Protein AF-A0A1I8GT85-F1 (afdb_monomer_lite)

Secondary structure (DSSP, 8-state):
-------PPPPHHHHHHHHHHHHHHHHHHHHHHHHHHHHHHHHHHHHHHHHHHTT-HHHHHHHHHHHHHHHHHHHHHHHHHHHHHHHHHHHHHHHHHHHHHHHHHHHHHHHHHHHHH--HHHHHHHHHHHHHHHHHHHHHHHHHHHHHHHHHTT---SHHHHHHHHHHHHHTT----SS-----------------------------PPP-HHHHHHHHHHHHHHHHHHHHHHHHHHHHTT----

Radius of gyration: 33.47 Å; chains: 1; bounding box: 74×78×79 Å

Structure (mmCIF, N/CA/C/O backbone):
data_AF-A0A1I8GT85-F1
#
_entry.id   AF-A0A1I8GT85-F1
#
loop_
_atom_site.group_PDB
_atom_site.id
_atom_site.type_symbol
_atom_site.label_atom_id
_atom_site.label_alt_id
_atom_site.label_comp_id
_atom_site.label_asym_id
_atom_site.label_entity_id
_atom_site.label_seq_id
_atom_site.pdbx_PDB_ins_code
_atom_site.Cartn_x
_atom_site.Cartn_y
_atom_site.Cartn_z
_atom_site.occupancy
_atom_site.B_iso_or_equiv
_atom_site.auth_seq_id
_atom_site.auth_comp_id
_atom_site.auth_asym_id
_atom_site.auth_atom_id
_atom_site.pdbx_PDB_model_num
ATOM 1 N N . MET A 1 1 ? -16.421 -15.115 -45.561 1.00 45.62 1 MET A N 1
ATOM 2 C CA . MET A 1 1 ? -15.590 -14.549 -44.474 1.00 45.62 1 MET A CA 1
ATOM 3 C C . MET A 1 1 ? -15.698 -15.477 -43.267 1.00 45.62 1 MET A C 1
ATOM 5 O O . MET A 1 1 ? -16.726 -15.419 -42.600 1.00 45.62 1 MET A O 1
ATOM 9 N N . PRO A 1 2 ? -14.751 -16.394 -43.005 1.00 53.41 2 PRO A N 1
ATOM 10 C CA . PRO A 1 2 ? -14.838 -17.218 -41.811 1.00 53.41 2 PRO A CA 1
ATOM 11 C C . PRO A 1 2 ? -14.356 -16.417 -40.596 1.00 53.41 2 PRO A C 1
ATOM 13 O O . PRO A 1 2 ? -13.289 -15.803 -40.598 1.00 53.41 2 PRO A O 1
ATOM 16 N N . PHE A 1 3 ? -15.208 -16.406 -39.576 1.00 52.38 3 PHE A N 1
ATOM 17 C CA . PHE A 1 3 ? -14.992 -15.853 -38.247 1.00 52.38 3 PHE A CA 1
ATOM 18 C C . PHE A 1 3 ? -13.685 -16.372 -37.625 1.00 52.38 3 PHE A C 1
ATOM 20 O O . PHE A 1 3 ? -13.504 -17.576 -37.452 1.00 52.38 3 PHE A O 1
ATOM 27 N N . SER A 1 4 ? -12.796 -15.464 -37.217 1.00 52.53 4 SER A N 1
ATOM 28 C CA . SER A 1 4 ? -11.653 -15.795 -36.359 1.00 52.53 4 SER A CA 1
ATOM 29 C C . SER A 1 4 ? -12.123 -15.996 -34.913 1.00 52.53 4 SER A C 1
ATOM 31 O O . SER A 1 4 ? -12.136 -15.065 -34.113 1.00 52.53 4 SER A O 1
ATOM 33 N N . LEU A 1 5 ? -12.514 -17.234 -34.599 1.00 59.81 5 LEU A N 1
ATOM 34 C CA . LEU A 1 5 ? -12.943 -17.735 -33.287 1.00 59.81 5 LEU A CA 1
ATOM 35 C C . LEU A 1 5 ? -11.771 -18.366 -32.503 1.00 59.81 5 LEU A C 1
ATOM 37 O O . LEU A 1 5 ? -11.875 -19.473 -31.989 1.00 59.81 5 LEU A O 1
ATOM 41 N N . PHE A 1 6 ? -10.634 -17.680 -32.401 1.00 57.72 6 PHE A N 1
ATOM 42 C CA . PHE A 1 6 ? -9.551 -18.102 -31.506 1.00 57.72 6 PHE A CA 1
ATOM 43 C C . PHE A 1 6 ? -9.166 -16.940 -30.599 1.00 57.72 6 PHE A C 1
ATOM 45 O O . PHE A 1 6 ? -8.514 -15.982 -31.016 1.00 57.72 6 PHE A O 1
ATOM 52 N N . GLY A 1 7 ? -9.609 -17.024 -29.342 1.00 60.34 7 GLY A N 1
ATOM 53 C CA . GLY A 1 7 ? -9.196 -16.118 -28.278 1.00 60.34 7 GLY A CA 1
ATOM 54 C C . GLY A 1 7 ? -7.675 -16.104 -28.192 1.00 60.34 7 GLY A C 1
ATOM 55 O O . GLY A 1 7 ? -7.051 -17.113 -27.862 1.00 60.34 7 GLY A O 1
ATOM 56 N N . ARG A 1 8 ? -7.073 -14.963 -28.538 1.00 63.88 8 ARG A N 1
ATOM 57 C CA . ARG A 1 8 ? -5.625 -14.768 -28.466 1.00 63.88 8 ARG A CA 1
ATOM 58 C C . ARG A 1 8 ? -5.175 -15.071 -27.037 1.00 63.88 8 ARG A C 1
ATOM 60 O O . ARG A 1 8 ? -5.688 -14.481 -26.085 1.00 63.88 8 ARG A O 1
ATOM 67 N N . LYS A 1 9 ? -4.234 -16.007 -26.882 1.00 68.56 9 LYS A N 1
ATOM 68 C CA . LYS A 1 9 ? -3.542 -16.212 -25.606 1.00 68.56 9 LYS A CA 1
ATOM 69 C C . LYS A 1 9 ? -2.891 -14.878 -25.239 1.00 68.56 9 LYS A C 1
ATOM 71 O O . LYS A 1 9 ? -2.178 -14.311 -26.064 1.00 68.56 9 LYS A O 1
ATOM 76 N N . LYS A 1 10 ? -3.196 -14.365 -24.046 1.00 73.12 10 LYS A N 1
ATOM 77 C CA . LYS A 1 10 ? -2.671 -13.077 -23.576 1.00 73.12 10 LYS A CA 1
ATOM 78 C C . LYS A 1 10 ? -1.155 -13.096 -23.646 1.00 73.12 10 LYS A C 1
ATOM 80 O O . LYS A 1 10 ? -0.532 -14.071 -23.218 1.00 73.12 10 LYS A O 1
ATOM 85 N N . THR A 1 11 ? -0.568 -12.026 -24.164 1.00 84.06 11 THR A N 1
ATOM 86 C CA . THR A 1 11 ? 0.890 -11.893 -24.143 1.00 84.06 11 THR A CA 1
ATOM 87 C C . THR A 1 11 ? 1.375 -11.795 -22.688 1.00 84.06 11 THR A C 1
ATOM 89 O O . THR A 1 11 ? 0.613 -11.371 -21.808 1.00 84.06 11 THR A O 1
ATOM 92 N N . PRO A 1 12 ? 2.631 -12.167 -22.386 1.00 79.88 12 PRO A N 1
ATOM 93 C CA . PRO A 1 12 ? 3.192 -12.004 -21.044 1.00 79.88 12 PRO A CA 1
ATOM 94 C C . PRO A 1 12 ? 3.023 -10.576 -20.502 1.00 79.88 12 PRO A C 1
ATOM 96 O O . PRO A 1 12 ? 2.664 -10.386 -19.342 1.00 79.88 12 PRO A O 1
ATOM 99 N N . GLU A 1 13 ? 3.170 -9.564 -21.358 1.00 83.44 13 GLU A N 1
ATOM 100 C CA . GLU A 1 13 ? 2.949 -8.162 -20.993 1.00 83.44 13 GLU A CA 1
ATOM 101 C C . GLU A 1 13 ? 1.490 -7.837 -20.659 1.00 83.44 13 GLU A C 1
ATOM 103 O O . GLU A 1 13 ? 1.217 -7.104 -19.702 1.00 83.44 13 GLU A O 1
ATOM 108 N N . GLU A 1 14 ? 0.539 -8.374 -21.427 1.00 86.25 14 GLU A N 1
ATOM 109 C CA . GLU A 1 14 ? -0.892 -8.222 -21.158 1.00 86.25 14 GLU A CA 1
ATOM 110 C C . GLU A 1 14 ? -1.278 -8.884 -19.834 1.00 86.25 14 GLU A C 1
ATOM 112 O O . GLU A 1 14 ? -2.045 -8.299 -19.064 1.00 86.25 14 GLU A O 1
ATOM 117 N N . MET A 1 15 ? -0.703 -10.050 -19.525 1.00 85.62 15 MET A N 1
ATOM 118 C CA . MET A 1 15 ? -0.899 -10.720 -18.239 1.00 85.62 15 MET A CA 1
ATOM 119 C C . MET A 1 15 ? -0.330 -9.898 -17.079 1.00 85.62 15 MET A C 1
ATOM 121 O O . MET A 1 15 ? -1.047 -9.652 -16.109 1.00 85.62 15 MET A O 1
ATOM 125 N N . LEU A 1 16 ? 0.898 -9.377 -17.192 1.00 87.25 16 LEU A N 1
ATOM 126 C CA . LEU A 1 16 ? 1.488 -8.496 -16.173 1.00 87.25 16 LEU A CA 1
ATOM 127 C C . LEU A 1 16 ? 0.655 -7.215 -15.982 1.00 87.25 16 LEU A C 1
ATOM 129 O O . LEU A 1 16 ? 0.414 -6.782 -14.856 1.00 87.25 16 LEU A O 1
ATOM 133 N N . ARG A 1 17 ? 0.150 -6.611 -17.068 1.00 88.69 17 ARG A N 1
ATOM 134 C CA . ARG A 1 17 ? -0.766 -5.453 -17.022 1.00 88.69 17 ARG A CA 1
ATOM 135 C C . ARG A 1 17 ? -2.093 -5.780 -16.347 1.00 88.69 17 ARG A C 1
ATOM 137 O O . ARG A 1 17 ? -2.605 -4.938 -15.607 1.00 88.69 17 ARG A O 1
ATOM 144 N N . GLN A 1 18 ? -2.674 -6.941 -16.622 1.00 90.69 18 GLN A N 1
ATOM 145 C CA . GLN A 1 18 ? -3.935 -7.352 -16.018 1.00 90.69 18 GLN A CA 1
ATOM 146 C C . GLN A 1 18 ? -3.763 -7.658 -14.528 1.00 90.69 18 GLN A C 1
ATOM 148 O O . GLN A 1 18 ? -4.554 -7.163 -13.726 1.00 90.69 18 GLN A O 1
ATOM 153 N N . ASN A 1 19 ? -2.717 -8.398 -14.160 1.00 90.25 19 ASN A N 1
ATOM 154 C CA . ASN A 1 19 ? -2.408 -8.737 -12.773 1.00 90.25 19 ASN A CA 1
ATOM 155 C C . ASN A 1 19 ? -2.165 -7.473 -11.946 1.00 90.25 19 ASN A C 1
ATOM 157 O O . ASN A 1 19 ? -2.778 -7.314 -10.897 1.00 90.25 19 ASN A O 1
ATOM 161 N N . GLN A 1 20 ? -1.401 -6.508 -12.468 1.00 91.94 20 GLN A N 1
ATOM 162 C CA . GLN A 1 20 ? -1.194 -5.224 -11.796 1.00 91.94 20 GLN A CA 1
ATOM 163 C C . GLN A 1 20 ? -2.515 -4.491 -11.506 1.00 91.94 20 GLN A C 1
ATOM 165 O O . GLN A 1 20 ? -2.724 -3.961 -10.416 1.00 91.94 20 GLN A O 1
ATOM 170 N N . ARG A 1 21 ? -3.451 -4.477 -12.467 1.00 94.06 21 ARG A N 1
ATOM 171 C CA . ARG A 1 21 ? -4.780 -3.875 -12.263 1.00 94.06 21 ARG A CA 1
ATOM 172 C C . ARG A 1 21 ? -5.609 -4.647 -11.241 1.00 94.06 21 ARG A C 1
ATOM 174 O O . ARG A 1 21 ? -6.325 -4.017 -10.468 1.00 94.06 21 ARG A O 1
ATOM 181 N N . ALA A 1 22 ? -5.536 -5.975 -11.252 1.00 94.31 22 ALA A N 1
ATOM 182 C CA . ALA A 1 22 ? -6.235 -6.819 -10.291 1.00 94.31 22 ALA A CA 1
ATOM 183 C C . ALA A 1 22 ? -5.723 -6.575 -8.864 1.00 94.31 22 ALA A C 1
ATOM 185 O O . ALA A 1 22 ? -6.534 -6.341 -7.972 1.00 94.31 22 ALA A O 1
ATOM 186 N N . LEU A 1 23 ? -4.402 -6.510 -8.668 1.00 94.88 23 LEU A N 1
ATOM 187 C CA . LEU A 1 23 ? -3.799 -6.183 -7.373 1.00 94.88 23 LEU A CA 1
ATOM 188 C C . LEU A 1 23 ? -4.192 -4.780 -6.900 1.00 94.88 23 LEU A C 1
ATOM 190 O O . LEU A 1 23 ? -4.591 -4.612 -5.754 1.00 94.88 23 LEU A O 1
ATOM 194 N N . ASN A 1 24 ? -4.179 -3.782 -7.789 1.00 95.06 24 ASN A N 1
ATOM 195 C CA . ASN A 1 24 ? -4.618 -2.424 -7.449 1.00 95.06 24 ASN A CA 1
ATOM 196 C C . ASN A 1 24 ? -6.094 -2.353 -7.031 1.00 95.06 24 ASN A C 1
ATOM 198 O O . ASN A 1 24 ? -6.447 -1.548 -6.171 1.00 95.06 24 ASN A O 1
ATOM 202 N N . ARG A 1 25 ? -6.970 -3.169 -7.633 1.00 96.62 25 ARG A N 1
ATOM 203 C CA . ARG A 1 25 ? -8.368 -3.285 -7.188 1.00 96.62 25 ARG A CA 1
ATOM 204 C C . ARG A 1 25 ? -8.446 -3.942 -5.816 1.00 96.62 25 ARG A C 1
ATOM 206 O O . ARG A 1 25 ? -9.048 -3.356 -4.928 1.00 96.62 25 ARG A O 1
ATOM 213 N N . ALA A 1 26 ? -7.755 -5.067 -5.631 1.00 95.50 26 ALA A N 1
ATOM 214 C CA . ALA A 1 26 ? -7.709 -5.767 -4.354 1.00 95.50 26 ALA A CA 1
ATOM 215 C C . ALA A 1 26 ? -7.235 -4.844 -3.219 1.00 95.50 26 ALA A C 1
ATOM 217 O O . ALA A 1 26 ? -7.889 -4.786 -2.189 1.00 95.50 26 ALA A O 1
ATOM 218 N N . MET A 1 27 ? -6.182 -4.040 -3.421 1.00 96.00 27 MET A N 1
ATOM 219 C CA . MET A 1 27 ? -5.735 -3.057 -2.418 1.00 96.00 27 MET A CA 1
ATOM 220 C C . MET A 1 27 ? -6.839 -2.069 -2.018 1.00 96.00 27 MET A C 1
ATOM 222 O O . MET A 1 27 ? -7.014 -1.790 -0.835 1.00 96.00 27 MET A O 1
ATOM 226 N N . ARG A 1 28 ? -7.608 -1.556 -2.988 1.00 96.94 28 ARG A N 1
ATOM 227 C CA . ARG A 1 28 ? -8.705 -0.610 -2.723 1.00 96.94 28 ARG A CA 1
ATOM 228 C C . ARG A 1 28 ? -9.868 -1.267 -1.995 1.00 96.94 28 ARG A C 1
ATOM 230 O O . ARG A 1 28 ? -10.481 -0.625 -1.149 1.00 96.94 28 ARG A O 1
ATOM 237 N N . ASP A 1 29 ? -10.181 -2.509 -2.338 1.00 96.62 29 ASP A N 1
ATOM 238 C CA . ASP A 1 29 ? -11.233 -3.263 -1.664 1.00 96.62 29 ASP A CA 1
ATOM 239 C C . ASP A 1 29 ? -10.820 -3.550 -0.213 1.00 96.62 29 ASP A C 1
ATOM 241 O O . ASP A 1 29 ? -11.541 -3.154 0.701 1.00 96.62 29 ASP A O 1
ATOM 245 N N . LEU A 1 30 ? -9.578 -4.000 0.018 1.00 96.50 30 LEU A N 1
ATOM 246 C CA . LEU A 1 30 ? -9.028 -4.163 1.368 1.00 96.50 30 LEU A CA 1
ATOM 247 C C . LEU A 1 30 ? -9.074 -2.875 2.199 1.00 96.50 30 LEU A C 1
ATOM 249 O O . LEU A 1 30 ? -9.421 -2.926 3.378 1.00 96.50 30 LEU A O 1
ATOM 253 N N . ASP A 1 31 ? -8.750 -1.722 1.610 1.00 96.50 31 ASP A N 1
ATOM 254 C CA . ASP A 1 31 ? -8.839 -0.431 2.300 1.00 96.50 31 ASP A CA 1
ATOM 255 C C . ASP A 1 31 ? -10.286 -0.058 2.663 1.00 96.50 31 ASP A C 1
ATOM 257 O O . ASP A 1 31 ? -10.535 0.496 3.737 1.00 96.50 31 ASP A O 1
ATOM 261 N N . ARG A 1 32 ? -11.259 -0.392 1.806 1.00 97.75 32 ARG A N 1
ATOM 262 C CA . ARG A 1 32 ? -12.688 -0.191 2.089 1.00 97.75 32 ARG A CA 1
ATOM 263 C C . ARG A 1 32 ? -13.170 -1.118 3.199 1.00 97.75 32 ARG A C 1
ATOM 265 O O . ARG A 1 32 ? -13.860 -0.652 4.105 1.00 97.75 32 ARG A O 1
ATOM 272 N N . GLU A 1 33 ? -12.813 -2.401 3.157 1.00 96.94 33 GLU A N 1
ATOM 273 C CA . GLU A 1 33 ? -13.127 -3.353 4.228 1.00 96.94 33 GLU A CA 1
ATOM 274 C C . GLU A 1 33 ? -12.507 -2.918 5.560 1.00 96.94 33 GLU A C 1
ATOM 276 O O . GLU A 1 33 ? -13.200 -2.907 6.579 1.00 96.94 33 GLU A O 1
ATOM 281 N N . ARG A 1 34 ? -11.243 -2.477 5.550 1.00 97.19 34 ARG A N 1
ATOM 282 C CA . ARG A 1 34 ? -10.572 -1.918 6.729 1.00 97.19 34 ARG A CA 1
ATOM 283 C C . ARG A 1 34 ? -11.357 -0.737 7.296 1.00 97.19 34 ARG A C 1
ATOM 285 O O . ARG A 1 34 ? -11.669 -0.735 8.483 1.00 97.19 34 ARG A O 1
ATOM 292 N N . GLY A 1 35 ? -11.750 0.217 6.450 1.00 97.62 35 GLY A N 1
ATOM 293 C CA . GLY A 1 35 ? -12.546 1.374 6.866 1.00 97.62 35 GLY A CA 1
ATOM 294 C C . GLY A 1 35 ? -13.910 0.996 7.463 1.00 97.62 35 GLY A C 1
ATOM 295 O O . GLY A 1 35 ? -14.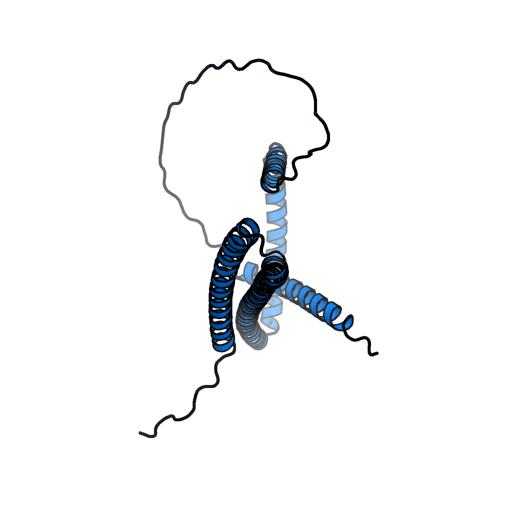343 1.603 8.442 1.00 97.62 35 GLY A O 1
ATOM 296 N N . ARG A 1 36 ? -14.582 -0.039 6.936 1.00 97.19 36 ARG A N 1
ATOM 297 C CA . ARG A 1 36 ? -15.830 -0.567 7.521 1.00 97.19 36 ARG A CA 1
ATOM 298 C C . ARG A 1 36 ? -15.596 -1.157 8.915 1.00 97.19 36 ARG A C 1
ATOM 300 O O . ARG A 1 36 ? -16.376 -0.876 9.823 1.00 97.19 36 ARG A O 1
ATOM 307 N N . LEU A 1 37 ? -14.519 -1.924 9.096 1.00 97.00 37 LEU A N 1
ATOM 308 C CA . LEU A 1 37 ? -14.152 -2.497 10.395 1.00 97.00 37 LEU A CA 1
ATOM 309 C C . LEU A 1 37 ? -13.768 -1.417 11.415 1.00 97.00 37 LEU A C 1
ATOM 311 O O . LEU A 1 37 ? -14.188 -1.503 12.563 1.00 97.00 37 LEU A O 1
ATOM 315 N N . GLU A 1 38 ? -13.049 -0.369 11.009 1.00 96.94 38 GLU A N 1
ATOM 316 C CA . GLU A 1 38 ? -12.728 0.781 11.870 1.00 96.94 38 GLU A CA 1
ATOM 317 C C . GLU A 1 38 ? -13.996 1.530 12.326 1.00 96.94 38 GLU A C 1
ATOM 319 O O . GLU A 1 38 ? -14.105 1.967 13.473 1.00 96.94 38 GLU A O 1
ATOM 324 N N . GLN A 1 39 ? -14.997 1.673 11.451 1.00 97.25 39 GLN A N 1
ATOM 325 C CA . GLN A 1 39 ? -16.293 2.247 11.831 1.00 97.25 39 GLN A CA 1
ATOM 326 C C . GLN A 1 39 ? -17.061 1.338 12.795 1.00 97.25 39 GLN A C 1
ATOM 328 O O . GLN A 1 39 ? -17.676 1.832 13.743 1.00 97.25 39 GLN A O 1
ATOM 333 N N . GLN A 1 40 ? -17.027 0.022 12.575 1.00 95.06 40 GLN A N 1
ATOM 334 C CA . GLN A 1 40 ? -17.626 -0.952 13.484 1.00 95.06 40 GLN A CA 1
ATOM 335 C C . GLN A 1 40 ? -16.938 -0.930 14.853 1.00 95.06 40 GLN A C 1
ATOM 337 O O . GLN A 1 40 ? -17.630 -0.912 15.866 1.00 95.06 40 GLN A O 1
ATOM 342 N N . GLU A 1 41 ? -15.608 -0.814 14.896 1.00 94.38 41 GLU A N 1
ATOM 343 C CA . GLU A 1 41 ? -14.837 -0.650 16.132 1.00 94.38 41 GLU A CA 1
ATOM 344 C C . GLU A 1 41 ? -15.350 0.549 16.943 1.00 94.38 41 GLU A C 1
ATOM 346 O O . GLU A 1 41 ? -15.656 0.423 18.129 1.00 94.38 41 GLU A O 1
ATOM 351 N N . LYS A 1 42 ? -15.531 1.706 16.292 1.00 96.50 42 LYS A N 1
ATOM 352 C CA . LYS A 1 42 ? -16.067 2.917 16.936 1.00 96.50 42 LYS A CA 1
ATOM 353 C C . LYS A 1 42 ? -17.478 2.707 17.492 1.00 96.50 42 LYS A C 1
ATOM 355 O O . LYS A 1 42 ? -17.764 3.179 18.594 1.00 96.50 42 LYS A O 1
ATOM 360 N N . LYS A 1 43 ? -18.349 1.995 16.765 1.00 95.69 43 LYS A N 1
ATOM 361 C CA . LYS A 1 43 ? -19.709 1.659 17.225 1.00 95.69 43 LYS A CA 1
ATOM 362 C C . LYS A 1 43 ? -19.680 0.736 18.444 1.00 95.69 43 LYS A C 1
ATOM 364 O O . LYS A 1 43 ? -20.295 1.066 19.452 1.00 95.69 43 LYS A O 1
ATOM 369 N N . VAL A 1 44 ? -18.892 -0.341 18.399 1.00 93.19 44 VAL A N 1
ATOM 370 C CA . VAL A 1 44 ? -18.739 -1.283 19.521 1.00 93.19 44 VAL A CA 1
ATOM 371 C C . VAL A 1 44 ? -18.218 -0.564 20.768 1.00 93.19 44 VAL A C 1
ATOM 373 O O . VAL A 1 44 ? -18.753 -0.768 21.854 1.00 93.19 44 VAL A O 1
ATOM 376 N N . ILE A 1 45 ? -17.250 0.350 20.631 1.00 93.94 45 ILE A N 1
ATOM 377 C CA . ILE A 1 45 ? -16.766 1.174 21.753 1.00 93.94 45 ILE A CA 1
ATOM 378 C C . ILE A 1 45 ? -17.888 2.055 22.325 1.00 93.94 45 ILE A C 1
ATOM 380 O O . ILE A 1 45 ? -18.006 2.187 23.545 1.00 93.94 45 ILE A O 1
ATOM 384 N N . ALA A 1 46 ? -18.705 2.676 21.472 1.00 95.50 46 ALA A N 1
ATOM 385 C CA . ALA A 1 46 ? -19.823 3.505 21.917 1.00 95.50 46 ALA A CA 1
ATOM 386 C C . ALA A 1 46 ? -20.884 2.683 22.667 1.00 95.50 46 ALA A C 1
ATOM 388 O O . ALA A 1 46 ? -21.362 3.117 23.717 1.00 95.50 46 ALA A O 1
ATOM 389 N N . ASP A 1 47 ? -21.209 1.487 22.180 1.00 90.56 47 ASP A N 1
ATOM 390 C CA . ASP A 1 47 ? -22.197 0.609 22.807 1.00 90.56 47 ASP A CA 1
ATOM 391 C C . ASP A 1 47 ? -21.668 -0.013 24.107 1.00 90.56 47 ASP A C 1
ATOM 393 O O . ASP A 1 47 ? -22.385 -0.028 25.106 1.00 90.56 47 ASP A O 1
ATOM 397 N N . MET A 1 48 ? -20.383 -0.382 24.169 1.00 92.06 48 MET A N 1
ATOM 398 C CA . MET A 1 48 ? -19.718 -0.772 25.420 1.00 92.06 48 MET A CA 1
ATOM 399 C C . MET A 1 48 ? -19.821 0.325 26.484 1.00 92.06 48 MET A C 1
ATOM 401 O O . MET A 1 48 ? -20.136 0.034 27.636 1.00 92.06 48 MET A O 1
ATOM 405 N N . LYS A 1 49 ? -19.603 1.595 26.111 1.00 93.12 49 LYS A N 1
ATOM 406 C CA . LYS A 1 49 ? -19.741 2.733 27.036 1.00 93.12 49 LYS A CA 1
ATOM 407 C C . LYS A 1 49 ? -21.176 2.897 27.540 1.00 93.12 49 LYS A C 1
ATOM 409 O O . LYS A 1 49 ? -21.362 3.247 28.703 1.00 93.12 49 LYS A O 1
ATOM 414 N N . LYS A 1 50 ? -22.187 2.666 26.696 1.00 94.62 50 LYS A N 1
ATOM 415 C CA . LYS A 1 50 ? -23.604 2.724 27.101 1.00 94.62 50 LYS A CA 1
ATOM 416 C C . LYS A 1 50 ? -23.957 1.591 28.067 1.00 94.62 50 LYS A C 1
ATOM 418 O O . LYS A 1 50 ? -24.511 1.866 29.126 1.00 94.62 50 LYS A O 1
ATOM 423 N N . LEU A 1 51 ? -23.582 0.354 27.740 1.00 87.56 51 LEU A N 1
ATOM 424 C CA . LEU A 1 51 ? -23.850 -0.830 28.566 1.00 87.56 51 LEU A CA 1
ATOM 425 C C . LEU A 1 51 ? -23.134 -0.764 29.922 1.00 87.56 51 LEU A C 1
ATOM 427 O O . LEU A 1 51 ? -23.710 -1.134 30.942 1.00 87.56 51 LEU A O 1
ATOM 431 N N . ALA A 1 52 ? -21.915 -0.214 29.954 1.00 90.06 52 ALA A N 1
ATOM 432 C CA . ALA A 1 52 ? -21.177 0.012 31.195 1.00 90.06 52 ALA A CA 1
ATOM 433 C C . ALA A 1 52 ? -21.897 1.004 32.124 1.00 90.06 52 ALA A C 1
ATOM 435 O O . ALA A 1 52 ? -21.995 0.757 33.322 1.00 90.06 52 ALA A O 1
ATOM 436 N N . LYS A 1 53 ? -22.466 2.093 31.581 1.00 93.06 53 LYS A N 1
ATOM 437 C CA . LYS A 1 53 ? -23.270 3.053 32.364 1.00 93.06 53 LYS A CA 1
ATOM 438 C C . LYS A 1 53 ? -24.560 2.443 32.915 1.00 93.06 53 LYS A C 1
ATOM 440 O O . LYS A 1 53 ? -25.042 2.886 33.947 1.00 93.06 53 LYS A O 1
ATOM 445 N N . GLN A 1 54 ? -25.109 1.443 32.229 1.00 92.69 54 GLN A N 1
ATOM 446 C CA . GLN A 1 54 ? -26.298 0.700 32.657 1.00 92.69 54 GLN A CA 1
ATOM 447 C C . GLN A 1 54 ? -25.971 -0.432 33.650 1.00 92.69 54 GLN A C 1
ATOM 449 O O . GLN A 1 54 ? -26.879 -1.137 34.078 1.00 92.69 54 GLN A O 1
ATOM 454 N N . GLY A 1 55 ? -24.694 -0.640 34.000 1.00 88.81 55 GLY A N 1
ATOM 455 C CA . GLY A 1 55 ? -24.262 -1.683 34.937 1.00 88.81 55 GLY A CA 1
ATOM 456 C C . GLY A 1 55 ? -24.258 -3.108 34.369 1.00 88.81 55 GLY A C 1
ATOM 457 O O . GLY A 1 55 ? -24.043 -4.061 35.114 1.00 88.81 55 GLY A O 1
ATOM 458 N N . GLN A 1 56 ? -24.457 -3.290 33.058 1.00 90.81 56 GLN A N 1
ATOM 459 C CA . GLN A 1 56 ? -24.530 -4.611 32.418 1.00 90.81 56 GLN A CA 1
ATOM 460 C C . GLN A 1 56 ? -23.134 -5.167 32.090 1.00 90.81 56 GLN A C 1
ATOM 462 O O . GLN A 1 56 ? -22.719 -5.248 30.931 1.00 90.81 56 GLN A O 1
ATOM 467 N N . MET A 1 57 ? -22.384 -5.555 33.122 1.00 85.75 57 MET A N 1
ATOM 468 C CA . MET A 1 57 ? -20.973 -5.949 32.991 1.00 85.75 57 MET A CA 1
ATOM 469 C C . MET A 1 57 ? -20.745 -7.224 32.161 1.00 85.75 57 MET A C 1
ATOM 471 O O . MET A 1 57 ? -19.727 -7.324 31.471 1.00 85.75 57 MET A O 1
ATOM 475 N N . ASP A 1 58 ? -21.689 -8.169 32.152 1.00 87.88 58 ASP A N 1
ATOM 476 C CA . ASP A 1 58 ? -21.589 -9.381 31.326 1.00 87.88 58 ASP A CA 1
ATOM 477 C C . ASP A 1 58 ? -21.686 -9.068 29.827 1.00 87.88 58 ASP A C 1
ATOM 479 O O . ASP A 1 58 ? -20.886 -9.566 29.030 1.00 87.88 58 ASP A O 1
ATOM 483 N N . ALA A 1 59 ? -22.586 -8.156 29.445 1.00 85.00 59 ALA A N 1
ATOM 484 C CA . ALA A 1 59 ? -22.705 -7.677 28.070 1.00 85.00 59 ALA A CA 1
ATOM 485 C C . ALA A 1 59 ? -21.440 -6.917 27.630 1.00 85.00 59 ALA A C 1
ATOM 487 O O . ALA A 1 59 ? -20.932 -7.129 26.526 1.00 85.00 59 ALA A O 1
ATOM 488 N N . VAL A 1 60 ? -20.862 -6.097 28.518 1.00 89.50 60 VAL A N 1
ATOM 489 C CA . VAL A 1 60 ? -19.586 -5.404 28.268 1.00 89.50 60 VAL A CA 1
ATOM 490 C C . VAL A 1 60 ? -18.444 -6.402 28.051 1.00 89.50 60 VAL A C 1
ATOM 492 O O . VAL A 1 60 ? -17.638 -6.208 27.141 1.00 89.50 60 VAL A O 1
ATOM 495 N N . LYS A 1 61 ? -18.379 -7.494 28.826 1.00 88.38 61 LYS A N 1
ATOM 496 C CA . LYS A 1 61 ? -17.349 -8.536 28.672 1.00 88.38 61 LYS A CA 1
ATOM 497 C C . LYS A 1 61 ? -17.456 -9.258 27.323 1.00 88.38 61 LYS A C 1
ATOM 499 O O . LYS A 1 61 ? -16.427 -9.561 26.719 1.00 88.38 61 LYS A O 1
ATOM 504 N N . ILE A 1 62 ? -18.670 -9.514 26.831 1.00 90.44 62 ILE A N 1
ATOM 505 C CA . ILE A 1 62 ? -18.891 -10.108 25.501 1.00 90.44 62 ILE A CA 1
ATOM 506 C C . ILE A 1 62 ? -18.455 -9.131 24.401 1.00 90.44 62 ILE A C 1
ATOM 508 O O . ILE A 1 62 ? -17.656 -9.500 23.539 1.00 90.44 62 ILE A O 1
ATOM 512 N N . MET A 1 63 ? -18.890 -7.871 24.473 1.00 84.12 63 MET A N 1
ATOM 513 C CA . MET A 1 63 ? -18.531 -6.836 23.492 1.00 84.12 63 MET A CA 1
ATOM 514 C C . MET A 1 63 ? -17.026 -6.529 23.481 1.00 84.12 63 MET A C 1
ATOM 516 O O . MET A 1 63 ? -16.448 -6.286 22.425 1.00 84.12 63 MET A O 1
ATOM 520 N N . ALA A 1 64 ? -16.350 -6.623 24.629 1.00 91.25 64 ALA A N 1
ATOM 521 C CA . ALA A 1 64 ? -14.899 -6.477 24.712 1.00 91.25 64 ALA A CA 1
ATOM 522 C C . ALA A 1 64 ? -14.155 -7.558 23.908 1.00 91.25 64 ALA A C 1
ATOM 524 O O . ALA A 1 64 ? -13.153 -7.260 23.253 1.00 91.25 64 ALA A O 1
ATOM 525 N N . LYS A 1 65 ? -14.647 -8.805 23.907 1.00 92.69 65 LYS A N 1
ATOM 526 C CA . LYS A 1 65 ? -14.073 -9.877 23.075 1.00 92.69 65 LYS A CA 1
ATOM 527 C C . LYS A 1 65 ? -14.249 -9.575 21.586 1.00 92.69 65 LYS A C 1
ATOM 529 O O . LYS A 1 65 ? -13.310 -9.780 20.816 1.00 92.69 65 LYS A O 1
ATOM 534 N N . ASP A 1 66 ? -15.410 -9.056 21.191 1.00 86.25 66 ASP A N 1
ATOM 535 C CA . ASP A 1 66 ? -15.671 -8.659 19.802 1.00 86.25 66 ASP A CA 1
ATOM 536 C C . ASP A 1 66 ? -14.788 -7.478 19.361 1.00 86.25 66 ASP A C 1
ATOM 538 O O . ASP A 1 66 ? -14.227 -7.479 18.262 1.00 86.25 66 ASP A O 1
ATOM 542 N N . LEU A 1 67 ? -14.538 -6.521 20.260 1.00 92.94 67 LEU A N 1
ATOM 543 C CA . LEU A 1 67 ? -13.610 -5.416 20.019 1.00 92.94 67 LEU A CA 1
ATOM 544 C C . LEU A 1 67 ? -12.182 -5.915 19.748 1.00 92.94 67 LEU A C 1
ATOM 546 O O . LEU A 1 67 ? -11.544 -5.496 18.779 1.00 92.94 67 LEU A O 1
ATOM 550 N N . VAL A 1 68 ? -11.674 -6.835 20.575 1.00 96.38 68 VAL A N 1
ATOM 551 C CA . VAL A 1 68 ? -10.340 -7.436 20.387 1.00 96.38 68 VAL A CA 1
ATOM 552 C C . VAL A 1 68 ? -10.265 -8.193 19.059 1.00 96.38 68 VAL A C 1
ATOM 554 O O . VAL A 1 68 ? -9.265 -8.094 18.337 1.00 96.38 68 VAL A O 1
ATOM 557 N N . ARG A 1 69 ? -11.332 -8.910 18.695 1.00 92.94 69 ARG A N 1
ATOM 558 C CA . ARG A 1 69 ? -11.425 -9.622 17.418 1.00 92.94 69 ARG A CA 1
ATOM 559 C C . ARG A 1 69 ? -11.394 -8.659 16.231 1.00 92.94 69 ARG A C 1
ATOM 561 O O . ARG A 1 69 ? -10.594 -8.855 15.318 1.00 92.94 69 ARG A O 1
ATOM 568 N N . THR A 1 70 ? -12.180 -7.587 16.290 1.00 93.56 70 THR A N 1
ATOM 569 C CA . THR A 1 70 ? -12.243 -6.537 15.263 1.00 93.56 70 THR A CA 1
ATOM 570 C C . THR A 1 70 ? -10.884 -5.867 15.068 1.00 93.56 70 THR A C 1
ATOM 572 O O . THR A 1 70 ? -10.392 -5.791 13.943 1.00 93.56 70 THR A O 1
ATOM 575 N N . ARG A 1 71 ? -10.194 -5.496 16.155 1.00 95.56 71 ARG A N 1
ATOM 576 C CA . ARG A 1 71 ? -8.820 -4.956 16.098 1.00 95.56 71 ARG A CA 1
ATOM 577 C C . ARG A 1 71 ? -7.830 -5.923 15.461 1.00 95.56 71 ARG A C 1
ATOM 579 O O . ARG A 1 71 ? -6.963 -5.515 14.690 1.00 95.56 71 ARG A O 1
ATOM 586 N N . SER A 1 72 ? -7.960 -7.210 15.768 1.00 95.25 72 SER A N 1
ATOM 587 C CA . SER A 1 72 ? -7.112 -8.249 15.183 1.00 95.25 72 SER A CA 1
ATOM 588 C C . SER A 1 72 ? -7.355 -8.392 13.679 1.00 95.25 72 SER A C 1
ATOM 590 O O . SER A 1 72 ? -6.405 -8.584 12.923 1.00 95.25 72 SER A O 1
ATOM 592 N N . TYR A 1 73 ? -8.602 -8.251 13.220 1.00 94.88 73 TYR A N 1
ATOM 593 C CA . TYR A 1 73 ? -8.915 -8.209 11.793 1.00 94.88 73 TYR A CA 1
ATOM 594 C C . TYR A 1 73 ? -8.347 -6.962 11.117 1.00 94.88 73 TYR A C 1
ATOM 596 O O . TYR A 1 73 ? -7.682 -7.112 10.098 1.00 94.88 73 TYR A O 1
ATOM 604 N N . ILE A 1 74 ? -8.491 -5.768 11.700 1.00 95.50 74 ILE A N 1
ATOM 605 C CA . ILE A 1 74 ? -7.896 -4.533 11.154 1.00 95.50 74 ILE A CA 1
ATOM 606 C C . ILE A 1 74 ? -6.383 -4.705 10.942 1.00 95.50 74 ILE A C 1
ATOM 608 O O . ILE A 1 74 ? -5.878 -4.437 9.851 1.00 95.50 74 ILE A O 1
ATOM 612 N N . LYS A 1 75 ? -5.663 -5.254 11.932 1.00 95.56 75 LYS A N 1
ATOM 613 C CA . LYS A 1 75 ? -4.228 -5.573 11.802 1.00 95.56 75 LYS A CA 1
ATOM 614 C C . LYS A 1 75 ? -3.943 -6.550 10.656 1.00 95.56 75 LYS A C 1
ATOM 616 O O . LYS A 1 75 ? -3.013 -6.330 9.884 1.00 95.56 75 LYS A O 1
ATOM 621 N N . LYS A 1 76 ? -4.747 -7.609 10.509 1.00 95.44 76 LYS A N 1
ATOM 622 C CA . LYS A 1 76 ? -4.622 -8.567 9.394 1.00 95.44 76 LYS A CA 1
ATOM 62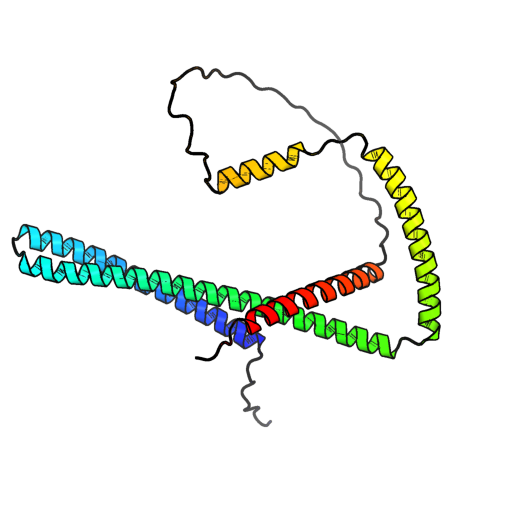3 C C . LYS A 1 76 ? -4.849 -7.906 8.032 1.00 95.44 76 LYS A C 1
ATOM 625 O O . LYS A 1 76 ? -4.107 -8.206 7.103 1.00 95.44 76 LYS A O 1
ATOM 630 N N . PHE A 1 77 ? -5.810 -6.989 7.912 1.00 95.00 77 PHE A N 1
ATOM 631 C CA . PHE A 1 77 ? -6.045 -6.227 6.679 1.00 95.00 77 PHE A CA 1
ATOM 632 C C . PHE A 1 77 ? -4.858 -5.322 6.323 1.00 95.00 77 PHE A C 1
ATOM 634 O O . PHE A 1 77 ? -4.473 -5.267 5.157 1.00 95.00 77 PHE A O 1
ATOM 641 N N . ILE A 1 78 ? -4.228 -4.676 7.312 1.00 95.12 78 ILE A N 1
ATOM 642 C CA . ILE A 1 78 ? -3.009 -3.873 7.104 1.00 95.12 78 ILE A CA 1
ATOM 643 C C . ILE A 1 78 ? -1.859 -4.753 6.594 1.00 95.12 78 ILE A C 1
ATOM 645 O O . ILE A 1 78 ? -1.246 -4.425 5.578 1.00 95.12 78 ILE A O 1
ATOM 649 N N . MET A 1 79 ? -1.608 -5.898 7.240 1.00 95.50 79 MET A N 1
ATOM 650 C CA . MET A 1 79 ? -0.572 -6.842 6.798 1.00 95.50 79 MET A CA 1
ATOM 651 C C . MET A 1 79 ? -0.851 -7.383 5.391 1.00 95.50 79 MET A C 1
ATOM 653 O O . MET A 1 79 ? 0.041 -7.434 4.550 1.00 95.50 79 MET A O 1
ATOM 657 N N . MET A 1 80 ? -2.101 -7.738 5.094 1.00 96.25 80 MET A N 1
ATOM 658 C CA . MET A 1 80 ? -2.479 -8.250 3.779 1.00 96.25 80 MET A CA 1
ATOM 659 C C . MET A 1 80 ? -2.327 -7.190 2.678 1.00 96.25 80 MET A C 1
ATOM 661 O O . MET A 1 80 ? -1.829 -7.510 1.599 1.00 96.25 80 MET A O 1
ATOM 665 N N . ARG A 1 81 ? -2.678 -5.924 2.945 1.00 95.81 81 ARG A N 1
ATOM 666 C CA . ARG A 1 81 ? -2.413 -4.807 2.024 1.00 95.81 81 ARG A CA 1
ATOM 667 C C . ARG A 1 81 ? -0.915 -4.670 1.752 1.00 95.81 81 ARG A C 1
ATOM 669 O O . ARG A 1 81 ? -0.533 -4.563 0.589 1.00 95.81 81 ARG A O 1
ATOM 676 N N . ALA A 1 82 ? -0.083 -4.696 2.794 1.00 95.06 82 ALA A N 1
ATOM 677 C CA . ALA A 1 82 ? 1.369 -4.601 2.654 1.00 95.06 82 ALA A CA 1
ATOM 678 C C . ALA A 1 82 ? 1.930 -5.745 1.789 1.00 95.06 82 ALA A C 1
ATOM 680 O O . ALA A 1 82 ? 2.707 -5.497 0.869 1.00 95.06 82 ALA A O 1
ATOM 681 N N . ASN A 1 83 ? 1.452 -6.975 1.997 1.00 93.88 83 ASN A N 1
ATOM 682 C CA . ASN A 1 83 ? 1.835 -8.127 1.179 1.00 93.88 83 ASN A CA 1
ATOM 683 C C . ASN A 1 83 ? 1.438 -7.947 -0.297 1.00 93.88 83 ASN A C 1
ATOM 685 O O . ASN A 1 83 ? 2.246 -8.200 -1.189 1.00 93.88 83 ASN A O 1
ATOM 689 N N . ILE A 1 84 ? 0.221 -7.468 -0.581 1.00 94.94 84 ILE A N 1
ATOM 690 C CA . ILE A 1 84 ? -0.216 -7.189 -1.961 1.00 94.94 84 ILE A CA 1
ATOM 691 C C . ILE A 1 84 ? 0.623 -6.074 -2.592 1.00 94.94 84 ILE A C 1
ATOM 693 O O . ILE A 1 84 ? 0.986 -6.172 -3.764 1.00 94.94 84 ILE A O 1
ATOM 697 N N . GLN A 1 85 ? 0.962 -5.035 -1.830 1.00 94.19 85 GLN A N 1
ATOM 698 C CA . GLN A 1 85 ? 1.828 -3.953 -2.290 1.00 94.19 85 GLN A CA 1
ATOM 699 C C . GLN A 1 85 ? 3.234 -4.471 -2.631 1.00 94.19 85 GLN A C 1
ATOM 701 O O . GLN A 1 85 ? 3.758 -4.132 -3.691 1.00 94.19 85 GLN A O 1
ATOM 706 N N . ALA A 1 86 ? 3.806 -5.354 -1.808 1.00 94.31 86 ALA A N 1
ATOM 707 C CA . ALA A 1 86 ? 5.085 -6.005 -2.092 1.00 94.31 86 ALA A CA 1
ATOM 708 C C . ALA A 1 86 ? 5.031 -6.853 -3.377 1.00 94.31 86 ALA A C 1
ATOM 710 O O . ALA A 1 86 ? 5.916 -6.758 -4.228 1.00 94.31 86 ALA A O 1
ATOM 711 N N . ILE A 1 87 ? 3.958 -7.627 -3.580 1.00 93.88 87 ILE A N 1
ATOM 712 C CA . ILE A 1 87 ? 3.756 -8.405 -4.815 1.00 93.88 87 ILE A CA 1
ATOM 713 C C . ILE A 1 87 ? 3.605 -7.477 -6.030 1.00 93.88 87 ILE A C 1
ATOM 715 O O . ILE A 1 87 ? 4.163 -7.751 -7.090 1.00 93.88 87 ILE A O 1
ATOM 719 N N . SER A 1 88 ? 2.885 -6.365 -5.883 1.00 92.56 88 SER A N 1
ATOM 720 C CA . SER A 1 88 ? 2.737 -5.338 -6.918 1.00 92.56 88 SER A CA 1
ATOM 721 C C . SER A 1 88 ? 4.092 -4.756 -7.336 1.00 92.56 88 SER A C 1
ATOM 723 O O . SER A 1 88 ? 4.370 -4.655 -8.530 1.00 92.56 88 SER A O 1
ATOM 725 N N . LEU A 1 89 ? 4.961 -4.433 -6.373 1.00 93.31 89 LEU A N 1
ATOM 726 C CA . LEU A 1 89 ? 6.326 -3.977 -6.655 1.00 93.31 89 LEU A CA 1
ATOM 727 C C . LEU A 1 89 ? 7.134 -5.056 -7.383 1.00 93.31 89 LEU A C 1
ATOM 729 O O . LEU A 1 89 ? 7.765 -4.769 -8.396 1.00 93.31 89 LEU A O 1
ATOM 733 N N . LYS A 1 90 ? 7.033 -6.319 -6.955 1.00 89.81 90 LYS A N 1
ATOM 734 C CA . LYS A 1 90 ? 7.682 -7.443 -7.644 1.00 89.81 90 LYS A CA 1
ATOM 735 C C . LYS A 1 90 ? 7.212 -7.577 -9.096 1.00 89.81 90 LYS A C 1
ATOM 737 O O . LYS A 1 90 ? 8.031 -7.792 -9.983 1.00 89.81 90 LYS A O 1
ATOM 742 N N . ILE A 1 91 ? 5.917 -7.409 -9.372 1.00 90.81 91 ILE A N 1
ATOM 743 C CA . ILE A 1 91 ? 5.374 -7.417 -10.743 1.00 90.81 91 ILE A CA 1
ATOM 744 C C . ILE A 1 91 ? 5.884 -6.228 -11.561 1.00 90.81 91 ILE A C 1
ATOM 746 O O . ILE A 1 91 ? 6.160 -6.386 -12.752 1.00 90.81 91 ILE A O 1
ATOM 750 N N . GLN A 1 92 ? 6.024 -5.051 -10.951 1.00 91.00 92 GLN A N 1
ATOM 751 C CA . GLN A 1 92 ? 6.619 -3.890 -11.606 1.00 91.00 92 GLN A CA 1
ATOM 752 C C . GLN A 1 92 ? 8.074 -4.165 -12.001 1.00 91.00 92 GLN A C 1
ATOM 754 O O . GLN A 1 92 ? 8.421 -3.947 -13.161 1.00 91.00 92 GLN A O 1
ATOM 759 N N . THR A 1 93 ? 8.881 -4.728 -11.097 1.00 90.25 93 THR A N 1
ATOM 760 C CA . THR A 1 93 ? 10.252 -5.163 -11.402 1.00 90.25 93 THR A CA 1
ATOM 761 C C . THR A 1 93 ? 10.263 -6.178 -12.541 1.00 90.25 93 THR A C 1
ATOM 763 O O . THR A 1 93 ? 10.964 -5.977 -13.526 1.00 90.25 93 THR A O 1
ATOM 766 N N . LEU A 1 94 ? 9.410 -7.208 -12.482 1.00 89.69 94 LEU A N 1
ATOM 767 C CA . LEU A 1 94 ? 9.297 -8.212 -13.546 1.00 89.69 94 LEU A CA 1
ATOM 768 C C . LEU A 1 94 ? 8.935 -7.600 -14.903 1.00 89.69 94 LEU A C 1
ATOM 770 O O . LEU A 1 94 ? 9.430 -8.067 -15.928 1.00 89.69 94 LEU A O 1
ATOM 774 N N . ARG A 1 95 ? 8.095 -6.555 -14.943 1.00 87.81 95 ARG A N 1
ATOM 775 C CA . ARG A 1 95 ? 7.813 -5.835 -16.192 1.00 87.81 95 ARG A CA 1
ATOM 776 C C . ARG A 1 95 ? 9.070 -5.152 -16.725 1.00 87.81 95 ARG A C 1
ATOM 778 O O . ARG A 1 95 ? 9.354 -5.315 -17.907 1.00 87.81 95 ARG A O 1
ATOM 785 N N . SER A 1 96 ? 9.793 -4.408 -15.892 1.00 88.12 96 SER A N 1
ATOM 786 C CA . SER A 1 96 ? 11.021 -3.719 -16.309 1.00 88.12 96 SER A CA 1
ATOM 787 C C . SER A 1 96 ? 12.076 -4.712 -16.801 1.00 88.12 96 SER A C 1
ATOM 789 O O . SER A 1 96 ? 12.650 -4.521 -17.870 1.00 88.12 96 SER A O 1
ATOM 791 N N . THR A 1 97 ? 12.256 -5.832 -16.093 1.00 88.56 97 THR A N 1
ATOM 792 C CA . THR A 1 97 ? 13.145 -6.922 -16.517 1.00 88.56 97 THR A CA 1
ATOM 793 C C . THR A 1 97 ? 12.694 -7.536 -17.842 1.00 88.56 97 THR A C 1
ATOM 795 O O . THR A 1 97 ? 13.523 -7.799 -18.706 1.00 88.56 97 THR A O 1
ATOM 798 N N . ASN A 1 98 ? 11.387 -7.733 -18.056 1.00 88.19 98 ASN A N 1
ATOM 799 C CA . ASN A 1 98 ? 10.881 -8.260 -19.325 1.00 88.19 98 ASN A CA 1
ATOM 800 C C . ASN A 1 98 ? 11.124 -7.290 -20.493 1.00 88.19 98 ASN A C 1
ATOM 802 O O . ASN A 1 98 ? 11.538 -7.728 -21.562 1.00 88.19 98 ASN A O 1
ATOM 806 N N . GLN A 1 99 ? 10.924 -5.986 -20.285 1.00 88.31 99 GLN A N 1
ATOM 807 C CA . GLN A 1 99 ? 11.214 -4.957 -21.290 1.00 88.31 99 GLN A CA 1
ATOM 808 C C . GLN A 1 99 ? 12.705 -4.905 -21.633 1.00 88.31 99 GLN A C 1
ATOM 810 O O . GLN A 1 99 ? 13.062 -4.870 -22.808 1.00 88.31 99 GLN A O 1
ATOM 815 N N . MET A 1 100 ? 13.573 -4.984 -20.623 1.00 86.12 100 MET A N 1
ATOM 816 C CA . MET A 1 100 ? 15.017 -5.083 -20.822 1.00 86.12 100 MET A CA 1
ATOM 817 C C . MET A 1 100 ? 15.384 -6.348 -21.606 1.00 86.12 100 MET A C 1
ATOM 819 O O . MET A 1 100 ? 16.113 -6.261 -22.587 1.00 86.12 100 MET A O 1
ATOM 823 N N . ALA A 1 101 ? 14.815 -7.505 -21.258 1.00 88.00 101 ALA A N 1
ATOM 824 C CA . ALA A 1 101 ? 15.046 -8.753 -21.984 1.00 88.00 101 ALA A CA 1
ATOM 825 C C . ALA A 1 101 ? 14.589 -8.676 -23.453 1.00 88.00 101 ALA A C 1
ATOM 827 O O . ALA A 1 101 ? 15.260 -9.206 -24.338 1.00 88.00 101 ALA A O 1
ATOM 828 N N . GLN A 1 102 ? 13.476 -7.995 -23.743 1.00 89.19 102 GLN A N 1
ATOM 829 C CA . GLN A 1 102 ? 13.027 -7.761 -25.119 1.00 89.19 102 GLN A CA 1
ATOM 830 C C . GLN A 1 102 ? 13.971 -6.829 -25.890 1.00 89.19 102 GLN A C 1
ATOM 832 O O . GLN A 1 102 ? 14.296 -7.120 -27.043 1.00 89.19 102 GLN A O 1
ATOM 837 N N . ALA A 1 103 ? 14.442 -5.749 -25.262 1.00 88.81 103 ALA A N 1
ATOM 838 C CA . ALA A 1 103 ? 15.417 -4.840 -25.862 1.00 88.81 103 ALA A CA 1
ATOM 839 C C . ALA A 1 103 ? 16.745 -5.560 -26.140 1.00 88.81 103 ALA A C 1
ATOM 841 O O . ALA A 1 103 ? 17.244 -5.523 -27.265 1.00 88.81 103 ALA A O 1
ATOM 842 N N . MET A 1 104 ? 17.258 -6.309 -25.159 1.00 86.69 104 MET A N 1
ATOM 843 C CA . MET A 1 104 ? 18.468 -7.114 -25.313 1.00 86.69 104 MET A CA 1
ATOM 844 C C . MET A 1 104 ? 18.303 -8.173 -26.399 1.00 86.69 104 MET A C 1
ATOM 846 O O . MET A 1 104 ? 19.200 -8.323 -27.213 1.00 86.69 104 MET A O 1
ATOM 850 N N . LYS A 1 105 ? 17.141 -8.830 -26.516 1.00 89.50 105 LYS A N 1
ATOM 851 C CA . LYS A 1 105 ? 16.866 -9.754 -27.627 1.00 89.50 105 LYS A CA 1
ATOM 852 C C . LYS A 1 105 ? 17.029 -9.075 -28.993 1.00 89.50 105 LYS A C 1
ATOM 854 O O . LYS A 1 105 ? 17.589 -9.681 -29.904 1.00 89.50 105 LYS A O 1
ATOM 859 N N . GLY A 1 106 ? 16.563 -7.835 -29.145 1.00 90.00 106 GLY A N 1
ATOM 860 C CA . GLY A 1 106 ? 16.754 -7.042 -30.365 1.00 90.00 106 GLY A CA 1
ATOM 861 C C . GLY A 1 106 ? 18.225 -6.706 -30.637 1.00 90.00 106 GLY A C 1
ATOM 862 O O . GLY A 1 106 ? 18.692 -6.860 -31.769 1.00 90.00 106 GLY A O 1
ATOM 863 N N . VAL A 1 107 ? 18.968 -6.323 -29.594 1.00 87.12 107 VAL A N 1
ATOM 864 C CA . VAL A 1 107 ? 20.414 -6.056 -29.669 1.00 87.12 107 VAL A CA 1
ATOM 865 C C . VAL A 1 107 ? 21.181 -7.326 -30.036 1.00 87.12 107 VAL A C 1
ATOM 867 O O . VAL A 1 107 ? 21.941 -7.310 -30.997 1.00 87.12 107 VAL A O 1
ATOM 870 N N . THR A 1 108 ? 20.927 -8.455 -29.370 1.00 86.69 108 THR A N 1
ATOM 871 C CA . THR A 1 108 ? 21.571 -9.746 -29.651 1.00 86.69 108 THR A CA 1
ATOM 872 C C . THR A 1 108 ? 21.277 -10.233 -31.065 1.00 86.69 108 THR A C 1
ATOM 874 O O . THR A 1 108 ? 22.185 -10.699 -31.741 1.00 86.69 108 THR A O 1
ATOM 877 N N . LEU A 1 109 ? 20.041 -10.092 -31.559 1.00 90.56 109 LEU A N 1
ATOM 878 C CA . LEU A 1 109 ? 19.703 -10.436 -32.946 1.00 90.56 109 LEU A CA 1
ATOM 879 C C . LEU A 1 109 ? 20.449 -9.550 -33.952 1.00 90.56 109 LEU A C 1
ATOM 881 O O . LEU A 1 109 ? 20.904 -10.040 -34.984 1.00 90.56 109 LEU A O 1
ATOM 885 N N . THR A 1 110 ? 20.586 -8.255 -33.664 1.00 87.56 110 THR A N 1
ATOM 886 C CA . THR A 1 110 ? 21.343 -7.318 -34.510 1.00 87.56 110 THR A CA 1
ATOM 887 C C . THR A 1 110 ? 22.832 -7.645 -34.490 1.00 87.56 110 THR A C 1
ATOM 889 O O . THR A 1 110 ? 23.458 -7.715 -35.541 1.00 87.56 110 THR A O 1
ATOM 892 N N . MET A 1 111 ? 23.375 -7.954 -33.316 1.00 80.62 111 MET A N 1
ATOM 893 C CA . MET A 1 111 ? 24.759 -8.372 -33.128 1.00 80.62 111 MET A CA 1
ATOM 894 C C . MET A 1 111 ? 25.045 -9.724 -33.795 1.00 80.62 111 MET A C 1
ATOM 896 O O . MET A 1 111 ? 26.087 -9.884 -34.415 1.00 80.62 111 MET A O 1
ATOM 900 N N . GLN A 1 112 ? 24.106 -10.675 -33.761 1.00 84.81 112 GLN A N 1
ATOM 901 C CA . GLN A 1 112 ? 24.222 -11.952 -34.470 1.00 84.81 112 GLN A CA 1
ATOM 902 C C . GLN A 1 112 ? 24.261 -11.750 -35.990 1.00 84.81 112 GLN A C 1
ATOM 904 O O . GLN A 1 112 ? 25.069 -12.381 -36.668 1.00 84.81 112 GLN A O 1
ATOM 909 N N . ARG A 1 113 ? 23.425 -10.852 -36.528 1.00 86.19 113 ARG A N 1
ATOM 910 C CA . ARG A 1 113 ? 23.473 -10.471 -37.949 1.00 86.19 113 ARG A CA 1
ATOM 911 C C . ARG A 1 113 ? 24.775 -9.752 -38.295 1.00 86.19 113 ARG A C 1
ATOM 913 O O . ARG A 1 113 ? 25.360 -10.056 -39.325 1.00 86.19 113 ARG A O 1
ATOM 920 N N . MET A 1 114 ? 25.253 -8.869 -37.417 1.00 75.00 114 MET A N 1
ATOM 921 C CA . MET A 1 114 ? 26.523 -8.164 -37.594 1.00 75.00 114 MET A CA 1
ATOM 922 C C . MET A 1 114 ? 27.711 -9.130 -37.579 1.00 75.00 114 MET A C 1
ATOM 924 O O . MET A 1 114 ? 28.591 -9.006 -38.419 1.00 75.00 114 MET A O 1
ATOM 928 N N . ASN A 1 115 ? 27.692 -10.139 -36.705 1.00 76.75 115 ASN A N 1
ATOM 929 C CA . ASN A 1 115 ? 28.687 -11.210 -36.652 1.00 76.75 115 ASN A CA 1
ATOM 930 C C . ASN A 1 115 ? 28.672 -12.085 -37.920 1.00 76.75 115 ASN A C 1
ATOM 932 O O . ASN A 1 115 ? 29.713 -12.538 -38.372 1.00 76.75 115 ASN A O 1
ATOM 936 N N . GLN A 1 116 ? 27.501 -12.292 -38.534 1.00 79.00 116 GLN A N 1
ATOM 937 C CA . GLN A 1 116 ? 27.388 -12.993 -39.822 1.00 79.00 116 GLN A CA 1
ATOM 938 C C . GLN A 1 116 ? 27.875 -12.153 -41.012 1.00 79.00 116 GLN A C 1
ATOM 940 O O . GLN A 1 116 ? 28.329 -12.721 -42.000 1.00 79.00 116 GLN A O 1
ATOM 945 N N . SER A 1 117 ? 27.775 -10.822 -40.937 1.00 71.19 117 SER A N 1
ATOM 946 C CA . SER A 1 117 ? 28.264 -9.899 -41.971 1.00 71.19 117 SER A CA 1
ATOM 947 C C . SER A 1 117 ? 29.680 -9.370 -41.718 1.00 71.19 117 SER A C 1
ATOM 949 O O . SER A 1 117 ? 30.227 -8.673 -42.571 1.00 71.19 117 SER A O 1
ATOM 951 N N . MET A 1 118 ? 30.275 -9.665 -40.558 1.00 60.88 118 MET A N 1
ATOM 952 C CA . MET A 1 118 ? 31.658 -9.321 -40.244 1.00 60.88 118 MET A CA 1
ATOM 953 C C . MET A 1 118 ? 32.582 -10.289 -40.975 1.00 60.88 118 MET A C 1
ATOM 955 O O . MET A 1 118 ? 32.865 -11.398 -40.530 1.00 60.88 118 MET A O 1
ATOM 959 N N . ASN A 1 119 ? 33.063 -9.846 -42.130 1.00 63.31 119 ASN A N 1
ATOM 960 C CA . ASN A 1 119 ? 34.120 -10.532 -42.851 1.00 63.31 119 ASN A CA 1
ATOM 961 C C . ASN A 1 119 ? 35.438 -10.358 -42.077 1.00 63.31 119 ASN A C 1
ATOM 963 O O . ASN A 1 119 ? 35.835 -9.232 -41.777 1.00 63.31 119 ASN A O 1
ATOM 967 N N . LEU A 1 120 ? 36.148 -11.458 -41.807 1.00 62.00 120 LEU A N 1
ATOM 968 C CA . LEU A 1 120 ? 37.459 -11.491 -41.136 1.00 62.00 120 LEU A CA 1
ATOM 969 C C . LEU A 1 120 ? 38.479 -10.408 -41.600 1.00 62.00 120 LEU A C 1
ATOM 971 O O . LEU A 1 120 ? 39.169 -9.864 -40.738 1.00 62.00 120 LEU A O 1
ATOM 975 N N . PRO A 1 121 ? 38.562 -10.004 -42.891 1.00 67.81 121 PRO A N 1
ATOM 976 C CA . PRO A 1 121 ? 39.433 -8.895 -43.315 1.00 67.81 121 PRO A CA 1
ATOM 977 C C . PRO A 1 121 ? 38.990 -7.494 -42.850 1.00 67.81 121 PRO A C 1
ATOM 979 O O . PRO A 1 121 ? 39.839 -6.644 -42.596 1.00 67.81 121 PRO A O 1
ATOM 982 N N . GLN A 1 122 ? 37.690 -7.233 -42.683 1.00 65.12 122 GLN A N 1
ATOM 983 C CA . GLN A 1 122 ? 37.214 -5.950 -42.142 1.00 65.12 122 GLN A CA 1
ATOM 984 C C . GLN A 1 122 ? 37.488 -5.845 -40.639 1.00 65.12 122 GLN A C 1
ATOM 986 O O . GLN A 1 122 ? 37.761 -4.756 -40.149 1.00 65.12 122 GLN A O 1
ATOM 991 N N . LEU A 1 123 ? 37.489 -6.971 -39.916 1.00 60.91 123 LEU A N 1
ATOM 992 C CA . LEU A 1 123 ? 37.848 -7.007 -38.497 1.00 60.91 123 LEU A CA 1
ATOM 993 C C . LEU A 1 123 ? 39.328 -6.658 -38.269 1.00 60.91 123 LEU A C 1
ATOM 995 O O . LEU A 1 123 ? 39.627 -5.912 -37.346 1.00 60.91 123 LEU A O 1
ATOM 999 N N . GLN A 1 124 ? 40.242 -7.127 -39.127 1.00 70.06 124 GLN A N 1
ATOM 1000 C CA . GLN A 1 124 ? 41.657 -6.722 -39.074 1.00 70.06 124 GLN A CA 1
ATOM 1001 C C . GLN A 1 124 ? 41.831 -5.217 -39.309 1.00 70.06 124 GLN A C 1
ATOM 1003 O O . GLN A 1 124 ? 42.612 -4.568 -38.621 1.00 70.06 124 GLN A O 1
ATOM 1008 N N . GLN A 1 125 ? 41.065 -4.651 -40.244 1.00 74.88 125 GLN A N 1
ATOM 1009 C CA . GLN A 1 125 ? 41.093 -3.218 -40.531 1.00 74.88 125 GLN A CA 1
ATOM 1010 C C . GLN A 1 125 ? 40.502 -2.391 -39.382 1.00 74.88 125 GLN A C 1
ATOM 1012 O O . GLN A 1 125 ? 41.060 -1.361 -39.025 1.00 74.88 125 GLN A O 1
ATOM 1017 N N . ILE A 1 126 ? 39.417 -2.865 -38.762 1.00 70.69 126 ILE A N 1
ATOM 1018 C CA . ILE A 1 126 ? 38.803 -2.230 -37.591 1.00 70.69 126 ILE A CA 1
ATOM 1019 C C . ILE A 1 126 ? 39.718 -2.327 -36.368 1.00 70.69 126 ILE A C 1
ATOM 1021 O O . ILE A 1 126 ? 39.808 -1.349 -35.643 1.00 70.69 126 ILE A O 1
ATOM 1025 N N . MET A 1 127 ? 40.427 -3.441 -36.152 1.00 70.94 127 MET A N 1
ATOM 1026 C CA . MET A 1 127 ? 41.412 -3.554 -35.067 1.00 70.94 127 MET A CA 1
ATOM 1027 C C . MET A 1 127 ? 42.580 -2.584 -35.267 1.00 70.94 127 MET A C 1
ATOM 1029 O O . MET A 1 127 ? 42.922 -1.873 -34.334 1.00 70.94 127 MET A O 1
ATOM 1033 N N . ALA A 1 128 ? 43.113 -2.459 -36.487 1.00 81.81 128 ALA A N 1
ATOM 1034 C CA . ALA A 1 128 ? 44.157 -1.476 -36.791 1.00 81.81 128 ALA A CA 1
ATOM 1035 C C . ALA A 1 128 ? 43.664 -0.021 -36.651 1.00 81.81 128 ALA A C 1
ATOM 1037 O O . ALA A 1 128 ? 44.411 0.861 -36.229 1.00 81.81 128 ALA A O 1
ATOM 1038 N N . GLN A 1 129 ? 42.400 0.247 -37.000 1.00 78.81 129 GLN A N 1
ATOM 1039 C CA . GLN A 1 129 ? 41.796 1.567 -36.827 1.00 78.81 129 GLN A CA 1
ATOM 1040 C C . GLN A 1 129 ? 41.514 1.865 -35.348 1.00 78.81 129 GLN A C 1
ATOM 1042 O O . GLN A 1 129 ? 41.762 2.982 -34.917 1.00 78.81 129 GLN A O 1
ATOM 1047 N N . PHE A 1 130 ? 41.048 0.874 -34.582 1.00 75.25 130 PHE A N 1
ATOM 1048 C CA . PHE A 1 130 ? 40.797 0.971 -33.145 1.00 75.25 130 PHE A CA 1
ATOM 1049 C C . PHE A 1 130 ? 42.092 1.183 -32.373 1.00 75.25 130 PHE A C 1
ATOM 1051 O O . PHE A 1 130 ? 42.127 2.063 -31.536 1.00 75.25 130 PHE A O 1
ATOM 1058 N N . GLU A 1 131 ? 43.167 0.462 -32.690 1.00 78.06 131 GLU A N 1
ATOM 1059 C CA . GLU A 1 131 ? 44.479 0.648 -32.059 1.00 78.06 131 GLU A CA 1
ATOM 1060 C C . GLU A 1 131 ? 44.988 2.082 -32.279 1.00 78.06 131 GLU A C 1
ATOM 1062 O O . GLU A 1 131 ? 45.366 2.756 -31.330 1.00 78.06 131 GLU A O 1
ATOM 1067 N N . LYS A 1 132 ? 44.838 2.616 -33.500 1.00 83.25 132 LYS A N 1
ATOM 1068 C CA . LYS A 1 132 ? 45.175 4.011 -33.825 1.00 83.25 132 LYS A CA 1
ATOM 1069 C C . LYS A 1 132 ? 44.265 5.046 -33.147 1.00 83.25 132 LYS A C 1
ATOM 1071 O O . LYS A 1 132 ? 44.706 6.151 -32.839 1.00 83.25 132 LYS A O 1
ATOM 1076 N N . GLU A 1 133 ? 42.979 4.744 -32.986 1.00 77.31 133 GLU A N 1
ATOM 1077 C CA . GLU A 1 133 ? 41.990 5.663 -32.409 1.00 77.31 133 GLU A CA 1
ATOM 1078 C C . GLU A 1 133 ? 42.003 5.625 -30.876 1.00 77.31 133 GLU A C 1
ATOM 1080 O O . GLU A 1 133 ? 41.840 6.677 -30.267 1.00 77.31 133 GLU A O 1
ATOM 1085 N N . SER A 1 134 ? 42.293 4.468 -30.269 1.00 76.31 134 SER A N 1
ATOM 1086 C CA . SER A 1 134 ? 42.639 4.317 -28.852 1.00 76.31 134 SER A CA 1
ATOM 1087 C C . SER A 1 134 ? 43.953 5.013 -28.544 1.00 76.31 134 SER A C 1
ATOM 1089 O O . SER A 1 134 ? 43.978 5.791 -27.613 1.00 76.31 134 SER A O 1
ATOM 1091 N N . GLU A 1 135 ? 44.998 4.863 -29.359 1.00 81.50 135 GLU A N 1
ATOM 1092 C CA . GLU A 1 135 ? 46.256 5.599 -29.164 1.00 81.50 135 GLU A CA 1
ATOM 1093 C C . GLU A 1 135 ? 46.040 7.121 -29.291 1.00 81.50 135 GLU A C 1
ATOM 1095 O O . GLU A 1 135 ? 46.563 7.906 -28.506 1.00 81.50 135 GLU A O 1
ATOM 1100 N N . MET A 1 136 ? 45.184 7.566 -30.221 1.00 77.31 136 MET A N 1
ATOM 1101 C CA . MET A 1 136 ? 44.783 8.975 -30.315 1.00 77.31 136 MET A CA 1
ATOM 1102 C C . MET A 1 136 ? 43.871 9.414 -29.155 1.00 77.31 136 MET A C 1
ATOM 1104 O O . MET A 1 136 ? 43.854 10.600 -28.824 1.00 77.31 136 MET A O 1
ATOM 1108 N N . MET A 1 137 ? 43.083 8.511 -28.575 1.00 77.00 137 MET A N 1
ATOM 1109 C CA . MET A 1 137 ? 42.241 8.782 -27.411 1.00 77.00 137 MET A CA 1
ATOM 1110 C C . MET A 1 137 ? 43.085 8.859 -26.145 1.00 77.00 137 MET A C 1
ATOM 1112 O O . MET A 1 137 ? 42.939 9.846 -25.447 1.00 77.00 137 MET A O 1
ATOM 1116 N N . ASP A 1 138 ? 44.012 7.932 -25.925 1.00 79.38 138 ASP A N 1
ATOM 1117 C CA . ASP A 1 138 ? 44.989 7.950 -24.836 1.00 79.38 138 ASP A CA 1
ATOM 1118 C C . ASP A 1 138 ? 45.838 9.221 -24.915 1.00 79.38 138 ASP A C 1
ATOM 1120 O O . ASP A 1 138 ? 45.984 9.921 -23.924 1.00 79.38 138 ASP A O 1
ATOM 1124 N N . MET A 1 139 ? 46.290 9.622 -26.110 1.00 80.06 139 MET A N 1
ATOM 1125 C CA . MET A 1 139 ? 47.024 10.881 -26.292 1.00 80.06 139 MET A CA 1
ATOM 1126 C C . MET A 1 139 ? 46.141 12.119 -26.045 1.00 80.06 139 MET A C 1
ATOM 1128 O O . MET A 1 139 ? 46.617 13.154 -25.586 1.00 80.06 139 MET A O 1
ATOM 1132 N N . LYS A 1 140 ? 44.839 12.053 -26.353 1.00 74.62 140 LYS A N 1
ATOM 1133 C CA . LYS A 1 140 ? 43.888 13.132 -26.031 1.00 74.62 140 LYS A CA 1
ATOM 1134 C C . LYS A 1 140 ? 43.516 13.144 -24.559 1.00 74.62 140 LYS A C 1
ATOM 1136 O O . LYS A 1 140 ? 43.246 14.220 -24.054 1.00 74.62 140 LYS A O 1
ATOM 1141 N N . GLU A 1 141 ? 43.461 11.995 -23.907 1.00 75.56 141 GLU A N 1
ATOM 1142 C CA . GLU A 1 141 ? 43.209 11.847 -22.482 1.00 75.56 141 GLU A CA 1
ATOM 1143 C C . GLU A 1 141 ? 44.443 12.273 -21.692 1.00 75.56 141 GLU A C 1
ATOM 1145 O O . GLU A 1 141 ? 44.272 12.936 -20.690 1.00 75.56 141 GLU A O 1
ATOM 1150 N N . GLU A 1 142 ? 45.661 12.057 -22.194 1.00 77.12 142 GLU A N 1
ATOM 1151 C CA . GLU A 1 142 ? 46.901 12.628 -21.654 1.00 77.12 142 GLU A CA 1
ATOM 1152 C C . GLU A 1 142 ? 46.892 14.160 -21.779 1.00 77.12 142 GLU A C 1
ATOM 1154 O O . GLU A 1 142 ? 47.005 14.861 -20.780 1.00 77.12 142 GLU A O 1
ATOM 1159 N N . VAL A 1 143 ? 46.609 14.706 -22.970 1.00 76.94 143 VAL A N 1
ATOM 1160 C CA . VAL A 1 143 ? 46.513 16.167 -23.180 1.00 76.94 143 VAL A CA 1
ATOM 1161 C C . VAL A 1 143 ? 45.331 16.792 -22.422 1.00 76.94 143 VAL A C 1
ATOM 1163 O O . VAL A 1 143 ? 45.395 17.950 -22.009 1.00 76.94 143 VAL A O 1
ATOM 1166 N N . MET A 1 144 ? 44.231 16.057 -22.245 1.00 72.44 144 MET A N 1
ATOM 1167 C CA . MET A 1 144 ? 43.057 16.518 -21.504 1.00 72.44 144 MET A CA 1
ATOM 1168 C C . MET A 1 144 ? 43.239 16.348 -19.998 1.00 72.44 144 MET A C 1
ATOM 1170 O O . MET A 1 144 ? 42.761 17.199 -19.266 1.00 72.44 144 MET A O 1
ATOM 1174 N N . SER A 1 145 ? 43.938 15.314 -19.535 1.00 71.88 145 SER A N 1
ATOM 1175 C CA . SER A 1 145 ? 44.318 15.125 -18.136 1.00 71.88 145 SER A CA 1
ATOM 1176 C C . SER A 1 145 ? 45.309 16.201 -17.724 1.00 71.88 145 SER A C 1
ATOM 1178 O O . SER A 1 145 ? 45.086 16.802 -16.688 1.00 71.88 145 SER A O 1
ATOM 1180 N N . ASP A 1 146 ? 46.296 16.545 -18.557 1.00 74.00 146 ASP A N 1
ATOM 1181 C CA . ASP A 1 146 ? 47.194 17.684 -18.316 1.00 74.00 146 ASP A CA 1
ATOM 1182 C C . ASP A 1 146 ? 46.417 19.010 -18.258 1.00 74.00 146 ASP A C 1
ATOM 1184 O O . ASP A 1 146 ? 46.625 19.824 -17.363 1.00 74.00 146 ASP A O 1
ATOM 1188 N N . ALA A 1 147 ? 45.456 19.221 -19.167 1.00 69.38 147 ALA A N 1
ATOM 1189 C CA . ALA A 1 147 ? 44.617 20.423 -19.160 1.00 69.38 147 ALA A CA 1
ATOM 1190 C C . ALA A 1 147 ? 43.600 20.461 -18.002 1.00 69.38 147 ALA A C 1
ATOM 1192 O O . ALA A 1 147 ? 43.144 21.540 -17.621 1.00 69.38 147 ALA A O 1
ATOM 1193 N N . ILE A 1 148 ? 43.204 19.300 -17.475 1.00 62.59 148 ILE A N 1
ATOM 1194 C CA . ILE A 1 148 ? 42.305 19.158 -16.328 1.00 62.59 148 ILE A CA 1
ATOM 1195 C C . ILE A 1 148 ? 43.091 19.288 -15.022 1.00 62.59 148 ILE A C 1
ATOM 1197 O O . ILE A 1 148 ? 42.590 19.964 -14.138 1.00 62.59 148 ILE A O 1
ATOM 1201 N N . ASP A 1 149 ? 44.306 18.751 -14.899 1.00 66.12 149 ASP A N 1
ATOM 1202 C CA . ASP A 1 149 ? 45.179 18.962 -13.734 1.00 66.12 149 ASP A CA 1
ATOM 1203 C C . ASP A 1 149 ? 45.554 20.448 -13.597 1.00 66.12 149 ASP A C 1
ATOM 1205 O O . ASP A 1 149 ? 45.449 21.013 -12.505 1.00 66.12 149 ASP A O 1
ATOM 1209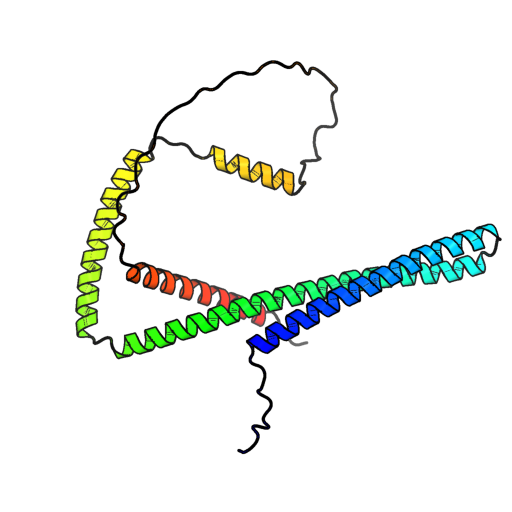 N N . ASP A 1 150 ? 45.843 21.133 -14.713 1.00 68.56 150 ASP A N 1
ATOM 1210 C CA . ASP A 1 150 ? 46.058 22.590 -14.741 1.00 68.56 150 ASP A CA 1
ATOM 1211 C C . ASP A 1 150 ? 44.787 23.399 -14.393 1.00 68.56 150 ASP A C 1
ATOM 1213 O O . ASP A 1 150 ? 44.881 24.546 -13.947 1.00 68.56 150 ASP A O 1
ATOM 1217 N N . ALA A 1 151 ? 43.589 22.829 -14.583 1.00 61.91 151 ALA A N 1
ATOM 1218 C CA . ALA A 1 151 ? 42.310 23.492 -14.305 1.00 61.91 151 ALA A CA 1
ATOM 1219 C C . ALA A 1 151 ? 41.692 23.136 -12.935 1.00 61.91 151 ALA A C 1
ATOM 1221 O O . ALA A 1 151 ? 40.972 23.961 -12.372 1.00 61.91 151 ALA A O 1
ATOM 1222 N N . ILE A 1 152 ? 41.949 21.935 -12.402 1.00 54.44 152 ILE A N 1
ATOM 1223 C CA . ILE A 1 152 ? 41.387 21.382 -11.154 1.00 54.44 152 ILE A CA 1
ATOM 1224 C C . ILE A 1 152 ? 42.306 21.608 -9.953 1.00 54.44 152 ILE A C 1
ATOM 1226 O O . ILE A 1 152 ? 41.809 21.607 -8.827 1.00 54.44 152 ILE A O 1
ATOM 1230 N N . GLY A 1 153 ? 43.593 21.917 -10.143 1.00 55.78 153 GLY A N 1
ATOM 1231 C CA . GLY A 1 153 ? 44.522 22.250 -9.055 1.00 55.78 153 GLY A CA 1
ATOM 1232 C C . GLY A 1 153 ? 44.141 23.460 -8.176 1.00 55.78 153 GLY A C 1
ATOM 1233 O O . GLY A 1 153 ? 44.987 23.933 -7.423 1.00 55.78 153 GLY A O 1
ATOM 1234 N N . ASN A 1 154 ? 42.912 23.994 -8.266 1.00 54.41 154 ASN A N 1
ATOM 1235 C CA . ASN A 1 154 ? 42.467 25.169 -7.521 1.00 54.41 154 ASN A CA 1
ATOM 1236 C C . ASN A 1 154 ? 40.967 25.237 -7.141 1.00 54.41 154 ASN A C 1
ATOM 1238 O O . ASN A 1 154 ? 40.498 26.326 -6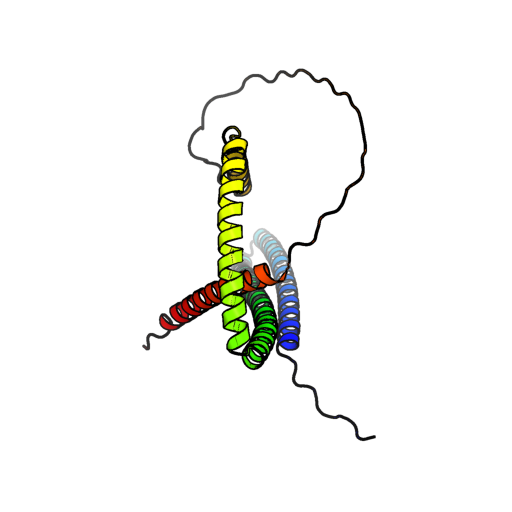.807 1.00 54.41 154 ASN A O 1
ATOM 1242 N N . THR A 1 155 ? 40.189 24.146 -7.176 1.00 50.56 155 THR A N 1
ATOM 1243 C CA . THR A 1 155 ? 38.784 24.193 -6.708 1.00 50.56 155 THR A CA 1
ATOM 1244 C C . THR A 1 155 ? 38.419 23.026 -5.796 1.00 50.56 155 THR A C 1
ATOM 1246 O O . THR A 1 155 ? 38.056 21.949 -6.266 1.00 50.56 155 THR A O 1
ATOM 1249 N N . ASP A 1 156 ? 38.497 23.300 -4.492 1.00 53.03 156 ASP A N 1
ATOM 1250 C CA . ASP A 1 156 ? 37.835 22.585 -3.399 1.00 53.03 156 ASP A CA 1
ATOM 1251 C C . ASP A 1 156 ? 36.328 22.440 -3.665 1.00 53.03 156 ASP A C 1
ATOM 1253 O O . ASP A 1 156 ? 35.639 23.437 -3.883 1.00 53.03 156 ASP A O 1
ATOM 1257 N N . ASP A 1 157 ? 35.802 21.216 -3.600 1.00 55.44 157 ASP A N 1
ATOM 1258 C CA . ASP A 1 157 ? 34.353 20.953 -3.641 1.00 55.44 157 ASP A CA 1
ATOM 1259 C C . ASP A 1 157 ? 33.953 19.828 -2.657 1.00 55.44 157 ASP A C 1
ATOM 1261 O O . ASP A 1 157 ? 33.033 19.045 -2.893 1.00 55.44 157 ASP A O 1
ATOM 1265 N N . GLU A 1 158 ? 34.654 19.729 -1.519 1.00 54.03 158 GLU A N 1
ATOM 1266 C CA . GLU A 1 158 ? 34.281 18.817 -0.423 1.00 54.03 158 GLU A CA 1
ATOM 1267 C C . GLU A 1 158 ? 33.082 19.349 0.396 1.00 54.03 158 GLU A C 1
ATOM 1269 O O . GLU A 1 158 ? 32.243 18.564 0.850 1.00 54.03 158 GLU A O 1
ATOM 1274 N N . GLU A 1 159 ? 32.892 20.672 0.486 1.00 55.59 159 GLU A N 1
ATOM 1275 C CA . GLU A 1 159 ? 31.837 21.302 1.307 1.00 55.59 159 GLU A CA 1
ATOM 1276 C C . GLU A 1 159 ? 30.402 21.066 0.793 1.00 55.59 159 GLU A C 1
ATOM 1278 O O . GLU A 1 159 ? 29.435 21.143 1.558 1.00 55.59 159 GLU A O 1
ATOM 1283 N N . ALA A 1 160 ? 30.224 20.724 -0.487 1.00 53.47 160 ALA A N 1
ATOM 1284 C CA . ALA A 1 160 ? 28.904 20.435 -1.047 1.00 53.47 160 ALA A CA 1
ATOM 1285 C C . ALA A 1 160 ? 28.356 19.060 -0.617 1.00 53.47 160 ALA A C 1
ATOM 1287 O O . ALA A 1 160 ? 27.137 18.861 -0.577 1.00 53.47 160 ALA A O 1
ATOM 1288 N N . SER A 1 161 ? 29.234 18.113 -0.278 1.00 57.12 161 SER A N 1
ATOM 1289 C CA . SER A 1 161 ? 28.849 16.738 0.055 1.00 57.12 161 SER A CA 1
ATOM 1290 C C . SER A 1 161 ? 28.300 16.610 1.484 1.00 57.12 161 SER A C 1
ATOM 1292 O O . SER A 1 161 ? 27.237 16.011 1.687 1.00 57.12 161 SER A O 1
ATOM 1294 N N . ASP A 1 162 ? 28.916 17.296 2.448 1.00 57.59 162 ASP A N 1
ATOM 1295 C CA . ASP A 1 162 ? 28.499 17.302 3.857 1.00 57.59 162 ASP A CA 1
ATOM 1296 C C . ASP A 1 162 ? 27.118 17.942 4.068 1.00 57.59 162 ASP A C 1
ATOM 1298 O O . ASP A 1 162 ? 26.310 17.488 4.890 1.00 57.59 162 ASP A O 1
ATOM 1302 N N . ALA A 1 163 ? 26.777 18.954 3.265 1.00 67.31 163 ALA A N 1
ATOM 1303 C CA . ALA A 1 163 ? 25.472 19.609 3.315 1.00 67.31 163 ALA A CA 1
ATOM 1304 C C . ALA A 1 163 ? 24.322 18.700 2.841 1.00 67.31 163 ALA A C 1
ATOM 1306 O O . ALA A 1 163 ? 23.185 18.835 3.308 1.00 67.31 163 ALA A O 1
ATOM 1307 N N . VAL A 1 164 ? 24.590 17.772 1.915 1.00 65.50 164 VAL A N 1
ATOM 1308 C CA . VAL A 1 164 ? 23.594 16.805 1.427 1.00 65.50 164 VAL A CA 1
ATOM 1309 C C . VAL A 1 164 ? 23.381 15.700 2.456 1.00 65.50 164 VAL A C 1
ATOM 1311 O O . VAL A 1 164 ? 22.237 15.333 2.725 1.00 65.50 164 VAL A O 1
ATOM 1314 N N . VAL A 1 165 ? 24.454 15.225 3.091 1.00 65.62 165 VAL A N 1
ATOM 1315 C CA . VAL A 1 165 ? 24.376 14.210 4.151 1.00 65.62 165 VAL A CA 1
ATOM 1316 C C . VAL A 1 165 ? 23.611 14.745 5.364 1.00 65.62 165 VAL A C 1
ATOM 1318 O O . VAL A 1 165 ? 22.708 14.070 5.854 1.00 65.62 165 VAL A O 1
ATOM 1321 N N . THR A 1 166 ? 23.882 15.985 5.785 1.00 72.75 166 THR A N 1
ATOM 1322 C CA . THR A 1 166 ? 23.184 16.632 6.911 1.00 72.75 166 THR A CA 1
ATOM 1323 C C . THR A 1 166 ? 21.673 16.740 6.662 1.00 72.75 166 THR A C 1
ATOM 1325 O O . THR A 1 166 ? 20.876 16.377 7.521 1.00 72.75 166 THR A O 1
ATOM 1328 N N . LYS A 1 167 ? 21.252 17.121 5.448 1.00 70.62 167 LYS A N 1
ATOM 1329 C CA . LYS A 1 167 ? 19.824 17.200 5.086 1.00 70.62 167 LYS A CA 1
ATOM 1330 C C . LYS A 1 167 ? 19.127 15.840 5.054 1.00 70.62 167 LYS A C 1
ATOM 1332 O O . LYS A 1 167 ? 17.966 15.749 5.438 1.00 70.62 167 LYS A O 1
ATOM 1337 N N . VAL A 1 168 ? 19.815 14.785 4.615 1.00 67.06 168 VAL A N 1
ATOM 1338 C CA . VAL A 1 168 ? 19.258 13.420 4.616 1.00 67.06 168 VAL A CA 1
ATOM 1339 C C . VAL A 1 168 ? 19.118 12.884 6.044 1.00 67.06 168 VAL A C 1
ATOM 1341 O O . VAL A 1 168 ? 18.141 12.198 6.344 1.00 67.06 168 VAL A O 1
ATOM 1344 N N . LEU A 1 169 ? 20.054 13.216 6.939 1.00 72.12 169 LEU A N 1
ATOM 1345 C CA . LEU A 1 169 ? 19.978 12.852 8.357 1.00 72.12 169 LEU A CA 1
ATOM 1346 C C . LEU A 1 169 ? 18.823 13.570 9.077 1.00 72.12 169 LEU A C 1
ATOM 1348 O O . LEU A 1 169 ? 18.089 12.921 9.828 1.00 72.12 169 LEU A O 1
ATOM 1352 N N . ASP A 1 170 ? 18.602 14.852 8.770 1.00 74.25 170 ASP A N 1
ATOM 1353 C CA . ASP A 1 170 ? 17.470 15.635 9.280 1.00 74.25 170 ASP A CA 1
ATOM 1354 C C . ASP A 1 170 ? 16.117 15.118 8.747 1.00 74.25 170 ASP A C 1
ATOM 1356 O O . ASP A 1 170 ? 15.151 14.995 9.502 1.00 74.25 170 ASP A O 1
ATOM 1360 N N . GLU A 1 171 ? 16.030 14.745 7.463 1.00 59.94 171 GLU A N 1
ATOM 1361 C CA . GLU A 1 171 ? 14.801 14.199 6.861 1.00 59.94 171 GLU A CA 1
ATOM 1362 C C . GLU A 1 171 ? 14.439 12.794 7.370 1.00 59.94 171 GLU A C 1
ATOM 1364 O O . GLU A 1 171 ? 13.256 12.444 7.440 1.00 59.94 171 GLU A O 1
ATOM 1369 N N . LEU A 1 172 ? 15.430 11.981 7.744 1.00 56.62 172 LEU A N 1
ATOM 1370 C CA . LEU A 1 172 ? 15.216 10.641 8.300 1.00 56.62 172 LEU A CA 1
ATOM 1371 C C . LEU A 1 172 ? 14.926 10.646 9.810 1.00 56.62 172 LEU A C 1
ATOM 1373 O O . LEU A 1 172 ? 14.640 9.585 10.370 1.00 56.62 172 LEU A O 1
ATOM 1377 N N . GLY A 1 173 ? 14.945 11.811 10.468 1.00 47.94 173 GLY A N 1
ATOM 1378 C CA . GLY A 1 173 ? 14.575 11.949 11.878 1.00 47.94 173 GLY A CA 1
ATOM 1379 C C . GLY A 1 173 ? 15.513 11.212 12.835 1.00 47.94 173 GLY A C 1
ATOM 1380 O O . GLY A 1 173 ? 15.096 10.840 13.933 1.00 47.94 173 GLY A O 1
ATOM 1381 N N . ILE A 1 174 ? 16.773 11.000 12.440 1.00 57.00 174 ILE A N 1
ATOM 1382 C CA . ILE A 1 174 ? 17.836 10.585 13.360 1.00 57.00 174 ILE A CA 1
ATOM 1383 C C . ILE A 1 174 ? 18.396 11.864 13.988 1.00 57.00 174 ILE A C 1
ATOM 1385 O O . ILE A 1 174 ? 19.555 12.224 13.809 1.00 57.00 174 ILE A O 1
ATOM 1389 N N . GLU A 1 175 ? 17.547 12.577 14.729 1.00 52.62 175 GLU A N 1
ATOM 1390 C CA . GLU A 1 175 ? 18.056 13.504 15.728 1.00 52.62 175 GLU A CA 1
ATOM 1391 C C . GLU A 1 175 ? 18.907 12.665 16.683 1.00 52.62 175 GLU A C 1
ATOM 1393 O O . GLU A 1 175 ? 18.454 11.642 17.205 1.00 52.62 175 GLU A O 1
ATOM 1398 N N . MET A 1 176 ? 20.156 13.071 16.904 1.00 52.81 176 MET A N 1
ATOM 1399 C CA . MET A 1 176 ? 21.014 12.511 17.941 1.00 52.81 176 MET A CA 1
ATOM 1400 C C . MET A 1 176 ? 20.428 12.907 19.310 1.00 52.81 176 MET A C 1
ATOM 1402 O O . MET A 1 176 ? 20.968 13.744 20.029 1.00 52.81 176 MET A O 1
ATOM 1406 N N . THR A 1 177 ? 19.271 12.335 19.669 1.00 47.47 177 THR A N 1
ATOM 1407 C CA . THR A 1 177 ? 18.556 12.509 20.938 1.00 47.47 177 THR A CA 1
ATOM 1408 C C . THR A 1 177 ? 19.307 11.772 22.035 1.00 47.47 177 THR A C 1
ATOM 1410 O O . THR A 1 177 ? 18.871 10.743 22.554 1.00 47.47 177 THR A O 1
ATOM 1413 N N . GLY A 1 178 ? 20.492 12.278 22.345 1.00 52.56 178 GLY A N 1
ATOM 1414 C CA . GLY A 1 178 ? 21.411 11.602 23.235 1.00 52.56 178 GLY A CA 1
ATOM 1415 C C . GLY A 1 178 ? 22.548 12.460 23.754 1.00 52.56 178 GLY A C 1
ATOM 1416 O O . GLY A 1 178 ? 23.559 11.860 24.079 1.00 52.56 178 GLY A O 1
ATOM 1417 N N . GLN A 1 179 ? 22.414 13.795 23.826 1.00 49.72 179 GLN A N 1
ATOM 1418 C CA . GLN A 1 179 ? 23.140 14.681 24.762 1.00 49.72 179 GLN A CA 1
ATOM 1419 C C . GLN A 1 179 ? 22.853 16.164 24.462 1.00 49.72 179 GLN A C 1
ATOM 1421 O O . GLN A 1 179 ? 23.550 16.769 23.664 1.00 49.72 179 GLN A O 1
ATOM 1426 N N . LEU A 1 180 ? 21.824 16.742 25.093 1.00 42.34 180 LEU A N 1
ATOM 1427 C CA . LEU A 1 180 ? 21.888 18.018 25.840 1.00 42.34 180 LEU A CA 1
ATOM 1428 C C . LEU A 1 180 ? 20.482 18.400 26.330 1.00 42.34 180 LEU A C 1
ATOM 1430 O O . LEU A 1 180 ? 19.841 19.353 25.897 1.00 42.34 180 LEU A O 1
ATOM 1434 N N . ALA A 1 181 ? 20.003 17.642 27.313 1.00 48.53 181 ALA A N 1
ATOM 1435 C CA . ALA A 1 181 ? 19.207 18.263 28.354 1.00 48.53 181 ALA A CA 1
ATOM 1436 C C . ALA A 1 181 ? 20.145 19.210 29.121 1.00 48.53 181 ALA A C 1
ATOM 1438 O O . ALA A 1 181 ? 21.031 18.739 29.830 1.00 48.53 181 ALA A O 1
ATOM 1439 N N . GLY A 1 182 ? 19.967 20.523 28.966 1.00 42.69 182 GLY A N 1
ATOM 1440 C CA . GLY A 1 182 ? 20.568 21.508 29.866 1.00 42.69 182 GLY A CA 1
ATOM 1441 C C . GLY A 1 182 ? 21.143 22.747 29.187 1.00 42.69 182 GLY A C 1
ATOM 1442 O O . GLY A 1 182 ? 22.291 22.745 28.765 1.00 42.69 182 GLY A O 1
ATOM 1443 N N . ILE A 1 183 ? 20.361 23.828 29.229 1.00 38.09 183 ILE A N 1
ATOM 1444 C CA . ILE A 1 183 ? 20.668 25.170 29.776 1.00 38.09 183 ILE A CA 1
ATOM 1445 C C . ILE A 1 183 ? 19.926 26.229 28.933 1.00 38.09 183 ILE A C 1
ATOM 1447 O O . ILE A 1 183 ? 19.805 26.120 27.721 1.00 38.09 183 ILE A O 1
ATOM 1451 N N . GLY A 1 184 ? 19.316 27.183 29.638 1.00 33.97 184 GLY A N 1
ATOM 1452 C CA . GLY A 1 184 ? 18.242 28.069 29.190 1.00 33.97 184 GLY A CA 1
ATOM 1453 C C . GLY A 1 184 ? 18.644 29.296 28.347 1.00 33.97 184 GLY A C 1
ATOM 1454 O O . GLY A 1 184 ? 19.699 29.313 27.726 1.00 33.97 184 GLY A O 1
ATOM 1455 N N . PRO A 1 185 ? 17.759 30.311 28.285 1.00 54.91 185 PRO A N 1
ATOM 1456 C CA . PRO A 1 185 ? 17.462 31.083 27.080 1.00 54.91 185 PRO A CA 1
ATOM 1457 C C . PRO A 1 185 ? 18.329 32.339 26.933 1.00 54.91 185 PRO A C 1
ATOM 1459 O O . PRO A 1 185 ? 18.702 32.956 27.929 1.00 54.91 185 PRO A O 1
ATOM 1462 N N . GLY A 1 186 ? 18.559 32.800 25.701 1.00 33.94 186 GLY A N 1
ATOM 1463 C CA . GLY A 1 186 ? 19.130 34.130 25.507 1.00 33.94 186 GLY A CA 1
ATOM 1464 C C . GLY A 1 186 ? 19.433 34.534 24.069 1.00 33.94 186 GLY A C 1
ATOM 1465 O O . GLY A 1 186 ? 20.351 34.014 23.454 1.00 33.94 186 GLY A O 1
ATOM 1466 N N . SER A 1 187 ? 18.734 35.589 23.648 1.00 34.75 187 SER A N 1
ATOM 1467 C CA . SER A 1 187 ? 19.157 36.610 22.681 1.00 34.75 187 SER A CA 1
ATOM 1468 C C . SER A 1 187 ? 18.883 36.378 21.190 1.00 34.75 187 SER A C 1
ATOM 1470 O O . SER A 1 187 ? 19.716 35.902 20.424 1.00 34.75 187 SER A O 1
ATOM 1472 N N . SER A 1 188 ? 17.711 36.866 20.780 1.00 38.84 188 SER A N 1
ATOM 1473 C CA . SER A 1 188 ? 17.380 37.255 19.410 1.00 38.84 188 SER A CA 1
ATOM 1474 C C . SER A 1 188 ? 17.506 38.778 19.271 1.00 38.84 188 SER A C 1
ATOM 1476 O O . SER A 1 188 ? 16.782 39.491 19.959 1.00 38.84 188 SER A O 1
ATOM 1478 N N . THR A 1 189 ? 18.336 39.268 18.346 1.00 34.72 189 THR A N 1
ATOM 1479 C CA . THR A 1 189 ? 18.264 40.606 17.704 1.00 34.72 189 THR A CA 1
ATOM 1480 C C . THR A 1 189 ? 18.999 40.486 16.357 1.00 34.72 189 THR A C 1
ATOM 1482 O O . THR A 1 189 ? 20.203 40.263 16.358 1.00 34.72 189 THR A O 1
ATOM 1485 N N . ILE A 1 190 ? 18.327 40.266 15.221 1.00 36.59 190 ILE A N 1
ATOM 1486 C CA . ILE A 1 190 ? 17.725 41.243 14.282 1.00 36.59 190 ILE A CA 1
ATOM 1487 C C . ILE A 1 190 ? 18.707 42.296 13.736 1.00 36.59 190 ILE A C 1
ATOM 1489 O O . ILE A 1 190 ? 19.244 43.093 14.497 1.00 36.59 190 ILE A O 1
ATOM 1493 N N . GLY A 1 191 ? 18.776 42.352 12.397 1.00 29.94 191 GLY A N 1
ATOM 1494 C CA . GLY A 1 191 ? 19.232 43.480 11.571 1.00 29.94 191 GLY A CA 1
ATOM 1495 C C . GLY A 1 191 ? 20.328 43.060 10.583 1.00 29.94 191 GLY A C 1
ATOM 1496 O O . GLY A 1 191 ? 21.264 42.388 10.984 1.00 29.94 191 GLY A O 1
ATOM 1497 N N . GLU A 1 192 ? 20.332 43.380 9.292 1.00 29.16 192 GLU A N 1
ATOM 1498 C CA . GLU A 1 192 ? 19.417 44.093 8.401 1.00 29.16 192 GLU A CA 1
ATOM 1499 C C . GLU A 1 192 ? 19.885 43.813 6.953 1.00 29.16 192 GLU A C 1
ATOM 1501 O O . GLU A 1 192 ? 20.989 43.324 6.720 1.00 29.16 192 GLU A O 1
ATOM 1506 N N . ALA A 1 193 ? 19.003 44.077 5.995 1.00 32.66 193 ALA A N 1
ATOM 1507 C CA . ALA A 1 193 ? 19.101 43.782 4.571 1.00 32.66 193 ALA A CA 1
ATOM 1508 C C . ALA A 1 193 ? 19.923 44.796 3.735 1.00 32.66 193 ALA A C 1
ATOM 1510 O O . ALA A 1 193 ? 20.313 45.846 4.231 1.00 32.66 193 ALA A O 1
ATOM 1511 N N . SER A 1 194 ? 20.016 44.488 2.427 1.00 29.47 194 SER A N 1
ATOM 1512 C CA . SER A 1 194 ? 20.398 45.289 1.232 1.00 29.47 194 SER A CA 1
ATOM 1513 C C . SER A 1 194 ? 21.679 44.800 0.551 1.00 29.47 194 SER A C 1
ATOM 1515 O O . SER A 1 194 ? 22.646 44.484 1.220 1.00 29.47 194 SER A O 1
ATOM 1517 N N . SER A 1 195 ? 21.807 44.762 -0.775 1.00 27.58 195 SER A N 1
ATOM 1518 C CA . SER A 1 195 ? 20.912 45.085 -1.896 1.00 27.58 195 SER A CA 1
ATOM 1519 C C . SER A 1 195 ? 21.599 44.625 -3.196 1.00 27.58 195 SER A C 1
ATOM 1521 O O . SER A 1 195 ? 22.823 44.607 -3.293 1.00 27.58 195 SER A O 1
ATOM 1523 N N . ALA A 1 196 ? 20.813 44.256 -4.212 1.00 33.66 196 ALA A N 1
ATOM 1524 C CA . ALA A 1 196 ? 21.279 44.105 -5.600 1.00 33.66 196 ALA A CA 1
ATOM 1525 C C . ALA A 1 196 ? 21.549 45.496 -6.236 1.00 33.66 196 ALA A C 1
ATOM 1527 O O . ALA A 1 196 ? 21.012 46.478 -5.711 1.00 33.66 196 ALA A O 1
ATOM 1528 N N . PRO A 1 197 ? 22.281 45.629 -7.376 1.00 38.03 197 PRO A N 1
ATOM 1529 C CA . PRO A 1 197 ? 21.637 45.413 -8.691 1.00 38.03 197 PRO A CA 1
ATOM 1530 C C . PRO A 1 197 ? 22.528 44.993 -9.908 1.00 38.03 197 PRO A C 1
ATOM 1532 O O . PRO A 1 197 ? 23.626 45.482 -10.123 1.00 38.03 197 PRO A O 1
ATOM 1535 N N . ALA A 1 198 ? 21.948 44.133 -10.761 1.00 27.62 198 ALA A N 1
ATOM 1536 C CA . ALA A 1 198 ? 21.760 44.186 -12.235 1.00 27.62 198 ALA A CA 1
ATOM 1537 C C . ALA A 1 198 ? 22.854 44.668 -13.252 1.00 27.62 198 ALA A C 1
ATOM 1539 O O . ALA A 1 198 ? 23.174 45.849 -13.287 1.00 27.62 198 ALA A O 1
ATOM 1540 N N . LYS A 1 199 ? 23.208 43.837 -14.270 1.00 31.22 199 LYS A N 1
ATOM 1541 C CA . LYS A 1 199 ? 22.712 43.832 -15.695 1.00 31.22 199 LYS A CA 1
ATOM 1542 C C . LYS A 1 199 ? 23.687 43.238 -16.758 1.00 31.22 199 LYS A C 1
ATOM 1544 O O . LYS A 1 199 ? 24.892 43.435 -16.701 1.00 31.22 199 LYS A O 1
ATOM 1549 N N . SER A 1 200 ? 23.062 42.738 -17.846 1.00 25.55 200 SER A N 1
ATOM 1550 C CA . SER A 1 200 ? 23.549 42.461 -19.230 1.00 25.55 200 SER A CA 1
ATOM 1551 C C . SER A 1 200 ? 24.228 41.099 -19.469 1.00 25.55 200 SER A C 1
ATOM 1553 O O . SER A 1 200 ? 24.918 40.608 -18.597 1.00 25.55 200 SER A O 1
ATOM 1555 N N . GLY A 1 201 ? 24.075 40.388 -20.592 1.00 26.55 201 GLY A N 1
ATOM 1556 C CA . GLY A 1 201 ? 23.376 40.597 -21.863 1.00 26.55 201 GLY A CA 1
ATOM 1557 C C . GLY A 1 201 ? 23.483 39.312 -22.716 1.00 26.55 201 GLY A C 1
ATOM 1558 O O . GLY A 1 201 ? 24.341 38.468 -22.479 1.00 26.55 201 GLY A O 1
ATOM 1559 N N . ALA A 1 202 ? 22.580 39.135 -23.681 1.00 31.02 202 ALA A N 1
ATOM 1560 C CA . ALA A 1 202 ? 22.423 37.922 -24.489 1.00 31.02 202 ALA A CA 1
ATOM 1561 C C . ALA A 1 202 ? 23.476 37.753 -25.611 1.00 31.02 202 ALA A C 1
ATOM 1563 O O . ALA A 1 202 ? 23.778 38.719 -26.314 1.00 31.02 202 ALA A O 1
ATOM 1564 N N . LYS A 1 203 ? 23.921 36.510 -25.890 1.00 28.33 203 LYS A N 1
ATOM 1565 C CA . LYS A 1 203 ? 24.451 36.092 -27.210 1.00 28.33 203 LYS A CA 1
ATOM 1566 C C . LYS A 1 203 ? 24.270 34.577 -27.470 1.00 28.33 203 LYS A C 1
ATOM 1568 O O . LYS A 1 203 ? 24.362 33.770 -26.558 1.00 28.33 203 LYS A O 1
ATOM 1573 N N . LYS A 1 204 ? 23.946 34.254 -28.733 1.00 29.05 204 LYS A N 1
ATOM 1574 C CA . LYS A 1 204 ? 23.495 32.974 -29.340 1.00 29.05 204 LYS A CA 1
ATOM 1575 C C . LYS A 1 204 ? 24.363 31.719 -29.074 1.00 29.05 204 LYS A C 1
ATOM 1577 O O . LYS A 1 204 ? 25.576 31.863 -28.964 1.00 29.05 204 LYS A O 1
ATOM 1582 N N . PRO A 1 205 ? 23.778 30.499 -29.155 1.00 31.42 205 PRO A N 1
ATOM 1583 C CA . PRO A 1 205 ? 24.518 29.238 -29.144 1.00 31.42 205 PRO A CA 1
ATOM 1584 C C . PRO A 1 205 ? 25.048 28.898 -30.548 1.00 31.42 205 PRO A C 1
ATOM 1586 O O . PRO A 1 205 ? 24.288 28.856 -31.517 1.00 31.42 205 PRO A O 1
ATOM 1589 N N . SER A 1 206 ? 26.349 28.645 -30.670 1.00 30.84 206 SER A N 1
ATOM 1590 C CA . SER A 1 206 ? 26.980 28.12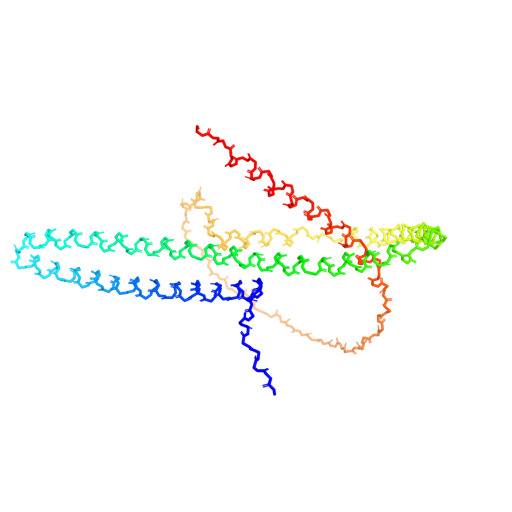5 -31.887 1.00 30.84 206 SER A CA 1
ATOM 1591 C C . SER A 1 206 ? 27.351 26.650 -31.719 1.00 30.84 206 SER A C 1
ATOM 1593 O O . SER A 1 206 ? 28.121 26.307 -30.832 1.00 30.84 206 SER A O 1
ATOM 1595 N N . ALA A 1 207 ? 26.782 25.825 -32.602 1.00 31.75 207 ALA A N 1
ATOM 1596 C CA . ALA A 1 207 ? 27.316 24.588 -33.181 1.00 31.75 207 ALA A CA 1
ATOM 1597 C C . ALA A 1 207 ? 28.086 23.609 -32.265 1.00 31.75 207 ALA A C 1
ATOM 1599 O O . ALA A 1 207 ? 29.295 23.718 -32.086 1.00 31.75 207 ALA A O 1
ATOM 1600 N N . ARG A 1 208 ? 27.392 22.554 -31.811 1.00 32.47 208 ARG A N 1
ATOM 1601 C CA . ARG A 1 208 ? 28.002 21.313 -31.306 1.00 32.47 208 ARG A CA 1
ATOM 1602 C C . ARG A 1 208 ? 28.123 20.322 -32.472 1.00 32.47 208 ARG A C 1
ATOM 1604 O O . ARG A 1 208 ? 27.107 19.921 -33.034 1.00 32.47 208 ARG A O 1
ATOM 1611 N N . LEU A 1 209 ? 29.352 19.977 -32.856 1.00 38.72 209 LEU A N 1
ATOM 1612 C CA . LEU A 1 209 ? 29.656 18.873 -33.778 1.00 38.72 209 LEU A CA 1
ATOM 1613 C C . LEU A 1 209 ? 29.185 17.534 -33.166 1.00 38.72 209 LEU A C 1
ATOM 1615 O O . LEU A 1 209 ? 29.300 17.368 -31.948 1.00 38.72 209 LEU A O 1
ATOM 1619 N N . PRO A 1 210 ? 28.658 16.584 -33.960 1.00 42.78 210 PRO A N 1
ATOM 1620 C CA . PRO A 1 210 ? 28.226 15.288 -33.449 1.00 42.78 210 PRO A CA 1
ATOM 1621 C C . PRO A 1 210 ? 29.444 14.380 -33.218 1.00 42.78 210 PRO A C 1
ATOM 1623 O O . PRO A 1 210 ? 30.217 14.128 -34.140 1.00 42.78 210 PRO A O 1
ATOM 1626 N N . LEU A 1 211 ? 29.614 13.885 -31.990 1.00 41.94 211 LEU A N 1
ATOM 1627 C CA . LEU A 1 211 ? 30.497 12.750 -31.703 1.00 41.94 211 LEU A CA 1
ATOM 1628 C C . LEU A 1 211 ? 29.812 11.448 -32.165 1.00 41.94 211 LEU A C 1
ATOM 1630 O O . LEU A 1 211 ? 28.583 11.359 -32.103 1.00 41.94 211 LEU A O 1
ATOM 1634 N N . PRO A 1 212 ? 30.566 10.442 -32.640 1.00 50.19 212 PRO A N 1
ATOM 1635 C CA . PRO A 1 212 ? 30.005 9.234 -33.232 1.00 50.19 212 PRO A CA 1
ATOM 1636 C C . PRO A 1 212 ? 29.394 8.334 -32.146 1.00 50.19 212 PRO A C 1
ATOM 1638 O O . PRO A 1 212 ? 30.094 7.686 -31.372 1.00 50.19 212 PRO A O 1
ATOM 1641 N N . GLU A 1 213 ? 28.065 8.247 -32.122 1.00 51.03 213 GLU A N 1
ATOM 1642 C CA . GLU A 1 213 ? 27.254 7.467 -31.166 1.00 51.03 213 GLU A CA 1
ATOM 1643 C C . GLU A 1 213 ? 27.497 5.938 -31.210 1.00 51.03 213 GLU A C 1
ATOM 1645 O O . GLU A 1 213 ? 26.952 5.189 -30.400 1.00 51.03 213 GLU A O 1
ATOM 1650 N N . ALA A 1 214 ? 28.338 5.450 -32.128 1.00 48.19 214 ALA A N 1
ATOM 1651 C CA . ALA A 1 214 ? 28.587 4.025 -32.335 1.00 48.19 214 ALA A CA 1
ATOM 1652 C C . ALA A 1 214 ? 29.580 3.404 -31.329 1.00 48.19 214 ALA A C 1
ATOM 1654 O O . ALA A 1 214 ? 29.434 2.231 -30.988 1.00 48.19 214 ALA A O 1
ATOM 1655 N N . GLN A 1 215 ? 30.556 4.164 -30.818 1.00 42.94 215 GLN A N 1
ATOM 1656 C CA . GLN A 1 215 ? 31.573 3.626 -29.895 1.00 42.94 215 GLN A CA 1
ATOM 1657 C C . GLN A 1 215 ? 31.082 3.591 -28.434 1.00 42.94 215 GLN A C 1
ATOM 1659 O O . GLN A 1 215 ? 31.328 2.619 -27.720 1.00 42.94 215 GLN A O 1
ATOM 1664 N N . LEU A 1 216 ? 30.258 4.562 -28.021 1.00 44.47 216 LEU A N 1
ATOM 1665 C CA . LEU A 1 216 ? 29.594 4.554 -26.707 1.00 44.47 216 LEU A CA 1
ATOM 1666 C C . LEU A 1 216 ? 28.557 3.425 -26.569 1.00 44.47 216 LEU A C 1
ATOM 1668 O O . LEU A 1 216 ? 28.392 2.869 -25.485 1.00 44.47 216 LEU A O 1
ATOM 1672 N N . ALA A 1 217 ? 27.901 3.028 -27.664 1.00 47.50 217 ALA A N 1
ATOM 1673 C CA . ALA A 1 217 ? 26.971 1.896 -27.671 1.00 47.50 217 ALA A CA 1
ATOM 1674 C C . ALA A 1 217 ? 27.674 0.540 -27.460 1.00 47.50 217 ALA A C 1
ATOM 1676 O O . ALA A 1 217 ? 27.109 -0.340 -26.810 1.00 47.50 217 ALA A O 1
ATOM 1677 N N . ALA A 1 218 ? 28.904 0.369 -27.958 1.00 43.47 218 ALA A N 1
ATOM 1678 C CA . ALA A 1 218 ? 29.679 -0.860 -27.777 1.00 43.47 218 ALA A CA 1
ATOM 1679 C C . ALA A 1 218 ? 30.227 -0.995 -26.343 1.00 43.47 218 ALA A C 1
ATOM 1681 O O . ALA A 1 218 ? 30.113 -2.065 -25.741 1.00 43.47 218 ALA A O 1
ATOM 1682 N N . ALA A 1 219 ? 30.726 0.100 -25.759 1.00 43.09 219 ALA A N 1
ATOM 1683 C CA . ALA A 1 219 ? 31.178 0.130 -24.366 1.00 43.09 219 ALA A CA 1
ATOM 1684 C C . ALA A 1 219 ? 30.013 -0.051 -23.371 1.00 43.09 219 ALA A C 1
ATOM 1686 O O . ALA A 1 219 ? 30.112 -0.832 -22.423 1.00 43.09 219 ALA A O 1
ATOM 1687 N N . ALA A 1 220 ? 28.859 0.577 -23.631 1.00 45.44 220 ALA A N 1
ATOM 1688 C CA . ALA A 1 220 ? 27.652 0.387 -22.825 1.00 45.44 220 ALA A CA 1
ATOM 1689 C C . ALA A 1 220 ? 27.084 -1.042 -22.936 1.00 45.44 220 ALA A C 1
ATOM 1691 O O . ALA A 1 220 ? 26.572 -1.580 -21.953 1.00 45.44 220 ALA A O 1
ATOM 1692 N N . ALA A 1 221 ? 27.203 -1.689 -24.102 1.00 47.75 221 ALA A N 1
ATOM 1693 C CA . ALA A 1 221 ? 26.800 -3.082 -24.284 1.00 47.75 221 ALA A CA 1
ATOM 1694 C C . ALA A 1 221 ? 27.709 -4.058 -23.515 1.00 47.75 221 ALA A C 1
ATOM 1696 O O . ALA A 1 221 ? 27.200 -4.997 -22.904 1.00 47.75 221 ALA A O 1
ATOM 1697 N N . ALA A 1 222 ? 29.023 -3.817 -23.479 1.00 44.31 222 ALA A N 1
ATOM 1698 C CA . ALA A 1 222 ? 29.961 -4.620 -22.691 1.00 44.31 222 ALA A CA 1
ATOM 1699 C C . ALA A 1 222 ? 29.712 -4.476 -21.175 1.00 44.31 222 ALA A C 1
ATOM 1701 O O . ALA A 1 222 ? 29.651 -5.478 -20.459 1.00 44.31 222 ALA A O 1
ATOM 1702 N N . ALA A 1 223 ? 29.454 -3.253 -20.698 1.00 44.75 223 ALA A N 1
ATOM 1703 C CA . ALA A 1 223 ? 29.108 -2.995 -19.300 1.00 44.75 223 ALA A CA 1
ATOM 1704 C C . ALA A 1 223 ? 27.756 -3.623 -18.900 1.00 44.75 223 ALA A C 1
ATOM 1706 O O . ALA A 1 223 ? 27.633 -4.210 -17.825 1.00 44.75 223 ALA A O 1
ATOM 1707 N N . ALA A 1 224 ? 26.748 -3.585 -19.777 1.00 47.50 224 ALA A N 1
ATOM 1708 C CA . ALA A 1 224 ? 25.441 -4.192 -19.513 1.00 47.50 224 ALA A CA 1
ATOM 1709 C C . ALA A 1 224 ? 25.488 -5.731 -19.458 1.00 47.50 224 ALA A C 1
ATOM 1711 O O . ALA A 1 224 ? 24.751 -6.339 -18.681 1.00 47.50 224 ALA A O 1
ATOM 1712 N N . VAL A 1 225 ? 26.365 -6.372 -20.241 1.00 50.50 225 VAL A N 1
ATOM 1713 C CA . VAL A 1 225 ? 26.592 -7.828 -20.183 1.00 50.50 225 VAL A CA 1
ATOM 1714 C C . VAL A 1 225 ? 27.263 -8.228 -18.867 1.00 50.50 225 VAL A C 1
ATOM 1716 O O . VAL A 1 225 ? 26.864 -9.227 -18.270 1.00 50.50 225 VAL A O 1
ATOM 1719 N N . ALA A 1 226 ? 28.205 -7.426 -18.362 1.00 46.25 226 ALA A N 1
ATOM 1720 C CA . ALA A 1 226 ? 28.830 -7.660 -17.061 1.00 46.25 226 ALA A CA 1
ATOM 1721 C C . ALA A 1 226 ? 27.823 -7.514 -15.903 1.00 46.25 226 ALA A C 1
ATOM 1723 O O . ALA A 1 226 ? 27.738 -8.391 -15.045 1.00 46.25 226 ALA A O 1
ATOM 1724 N N . VAL A 1 227 ? 26.981 -6.474 -15.917 1.00 50.22 227 VAL A N 1
ATOM 1725 C CA . VAL A 1 227 ? 25.944 -6.266 -14.886 1.00 50.22 227 VAL A CA 1
ATOM 1726 C C . VAL A 1 227 ? 24.865 -7.358 -14.933 1.00 50.22 227 VAL A C 1
ATOM 1728 O O . VAL A 1 227 ? 24.421 -7.836 -13.889 1.00 50.22 227 VAL A O 1
ATOM 1731 N N . ALA A 1 228 ? 24.474 -7.821 -16.126 1.00 51.75 228 ALA A N 1
ATOM 1732 C CA . ALA A 1 228 ? 23.527 -8.926 -16.275 1.00 51.75 228 ALA A CA 1
ATOM 1733 C C . ALA A 1 228 ? 24.106 -10.277 -15.811 1.00 51.75 228 ALA A C 1
ATOM 1735 O O . ALA A 1 228 ? 23.373 -11.087 -15.242 1.00 51.75 228 ALA A O 1
ATOM 1736 N N . ALA A 1 229 ? 25.407 -10.515 -16.008 1.00 47.88 229 ALA A N 1
ATOM 1737 C CA . ALA A 1 229 ? 26.086 -11.714 -15.517 1.00 47.88 229 ALA A CA 1
ATOM 1738 C C . ALA A 1 229 ? 26.175 -11.738 -13.980 1.00 47.88 229 ALA A C 1
ATOM 1740 O O . ALA A 1 229 ? 25.926 -12.778 -13.372 1.00 47.88 229 ALA A O 1
ATOM 1741 N N . VAL A 1 230 ? 26.440 -10.588 -13.349 1.00 49.94 230 VAL A N 1
ATOM 1742 C CA . VAL A 1 230 ? 26.470 -10.455 -11.881 1.00 49.94 230 VAL A CA 1
ATOM 1743 C C . VAL A 1 230 ? 25.072 -10.650 -11.278 1.00 49.94 230 VAL A C 1
ATOM 1745 O O . VAL A 1 230 ? 24.913 -11.429 -10.341 1.00 49.94 230 VAL A O 1
ATOM 1748 N N . ALA A 1 231 ? 24.030 -10.057 -11.872 1.00 48.75 231 ALA A N 1
ATOM 1749 C CA . ALA A 1 231 ? 22.651 -10.232 -11.407 1.00 48.75 231 ALA A CA 1
ATOM 1750 C C . ALA A 1 231 ? 22.126 -11.672 -11.594 1.00 48.75 231 ALA A C 1
ATOM 1752 O O . ALA A 1 231 ? 21.357 -12.173 -10.771 1.00 48.75 231 ALA A O 1
ATOM 1753 N N . ALA A 1 232 ? 22.544 -12.369 -12.657 1.00 49.50 232 ALA A N 1
ATOM 1754 C CA . ALA A 1 232 ? 22.203 -13.777 -12.862 1.00 49.50 232 ALA A CA 1
ATOM 1755 C C . ALA A 1 232 ? 22.904 -14.701 -11.848 1.00 49.50 232 ALA A C 1
ATOM 1757 O O . ALA A 1 232 ? 22.299 -15.675 -11.396 1.00 49.50 232 ALA A O 1
ATOM 1758 N N . ALA A 1 233 ? 24.140 -14.377 -11.451 1.00 49.50 233 ALA A N 1
ATOM 1759 C CA . ALA A 1 233 ? 24.877 -15.110 -10.424 1.00 49.50 233 ALA A CA 1
ATOM 1760 C C . ALA A 1 233 ? 24.258 -14.935 -9.023 1.00 49.50 233 ALA A C 1
ATOM 1762 O O . ALA A 1 233 ? 24.131 -15.914 -8.288 1.00 49.50 233 ALA A O 1
ATOM 1763 N N . GLU A 1 234 ? 23.782 -13.735 -8.677 1.00 44.56 234 GLU A N 1
ATOM 1764 C CA . GLU A 1 234 ? 23.100 -13.471 -7.399 1.00 44.56 234 GLU A CA 1
ATOM 1765 C C . GLU A 1 234 ? 21.755 -14.207 -7.285 1.00 44.56 234 GLU A C 1
ATOM 1767 O O . GLU A 1 234 ? 21.449 -14.809 -6.255 1.00 44.56 234 GLU A O 1
ATOM 1772 N N . VAL A 1 235 ? 20.962 -14.241 -8.361 1.00 50.19 235 VAL A N 1
ATOM 1773 C CA . VAL A 1 235 ? 19.676 -14.963 -8.378 1.00 50.19 235 VAL A CA 1
ATOM 1774 C C . VAL A 1 235 ? 19.880 -16.484 -8.327 1.00 50.19 235 VAL A C 1
ATOM 1776 O O . VAL A 1 235 ? 19.079 -17.185 -7.706 1.00 50.19 235 VAL A O 1
ATOM 1779 N N . ALA A 1 236 ? 20.960 -17.003 -8.919 1.00 51.97 236 ALA A N 1
ATOM 1780 C CA . ALA A 1 236 ? 21.324 -18.416 -8.824 1.00 51.97 236 ALA A CA 1
ATOM 1781 C C . ALA A 1 236 ? 21.836 -18.801 -7.421 1.00 51.97 236 ALA A C 1
ATOM 1783 O O . ALA A 1 236 ? 21.472 -19.862 -6.914 1.00 51.97 236 ALA A O 1
ATOM 1784 N N . ALA A 1 237 ? 22.603 -17.929 -6.760 1.00 50.53 237 ALA A N 1
ATOM 1785 C CA . ALA A 1 237 ? 23.088 -18.149 -5.396 1.00 50.53 237 ALA A CA 1
ATOM 1786 C C . ALA A 1 237 ? 21.947 -18.139 -4.361 1.00 50.53 237 ALA A C 1
ATOM 1788 O O . ALA A 1 237 ? 21.900 -18.999 -3.483 1.00 50.53 237 ALA A O 1
ATOM 1789 N N . VAL A 1 238 ? 20.969 -17.238 -4.504 1.00 51.62 238 VAL A N 1
ATOM 1790 C CA . VAL A 1 238 ? 19.784 -17.190 -3.625 1.00 51.62 238 VAL A CA 1
ATOM 1791 C C . VAL A 1 238 ? 18.860 -18.40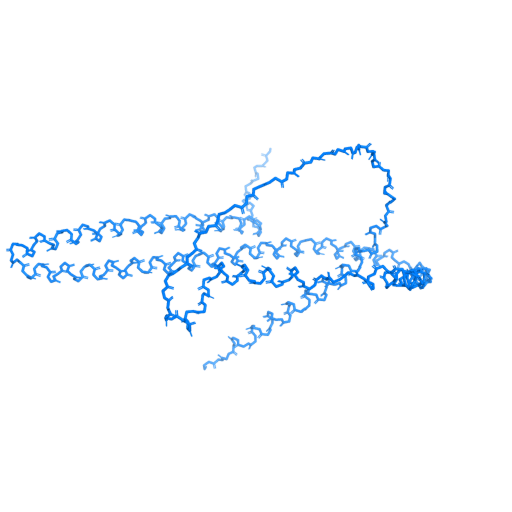0 -3.840 1.00 51.62 238 VAL A C 1
ATOM 1793 O O . VAL A 1 238 ? 18.226 -18.865 -2.895 1.00 51.62 238 VAL A O 1
ATOM 1796 N N . ALA A 1 239 ? 18.806 -18.959 -5.054 1.00 51.22 239 ALA A N 1
ATOM 1797 C CA . ALA A 1 239 ? 18.043 -20.177 -5.337 1.00 51.22 239 ALA A CA 1
ATOM 1798 C C . ALA A 1 239 ? 18.715 -21.458 -4.801 1.00 51.22 239 ALA A C 1
ATOM 1800 O O . ALA A 1 239 ? 18.013 -22.407 -4.458 1.00 51.22 239 ALA A O 1
ATOM 1801 N N . ALA A 1 240 ? 20.048 -21.484 -4.688 1.00 49.06 240 ALA A N 1
ATOM 1802 C CA . ALA A 1 240 ? 20.799 -22.634 -4.180 1.00 49.06 240 ALA A CA 1
ATOM 1803 C C . ALA A 1 240 ? 20.725 -22.795 -2.647 1.00 49.06 240 ALA A C 1
ATOM 1805 O O . ALA A 1 240 ? 20.852 -23.908 -2.149 1.00 49.06 240 ALA A O 1
ATOM 1806 N N . VAL A 1 241 ? 20.458 -21.718 -1.899 1.00 51.00 241 VAL A N 1
ATOM 1807 C CA . VAL A 1 241 ? 20.296 -21.755 -0.429 1.00 51.00 241 VAL A CA 1
ATOM 1808 C C . VAL A 1 241 ? 18.875 -22.182 -0.006 1.00 51.00 241 VAL A C 1
ATOM 1810 O O . VAL A 1 241 ? 18.632 -22.490 1.154 1.00 51.00 241 VAL A O 1
ATOM 1813 N N . ALA A 1 242 ? 17.918 -22.259 -0.939 1.00 52.03 242 ALA A N 1
ATOM 1814 C CA . ALA A 1 242 ? 16.508 -22.549 -0.648 1.00 52.03 242 ALA A CA 1
ATOM 1815 C C . ALA A 1 242 ? 16.084 -24.020 -0.857 1.00 52.03 242 ALA A C 1
ATOM 1817 O O . ALA A 1 242 ? 14.886 -24.307 -0.869 1.00 52.03 242 ALA A O 1
ATOM 1818 N N . VAL A 1 243 ? 17.028 -24.954 -1.027 1.00 50.88 243 VAL A N 1
ATOM 1819 C CA . VAL A 1 243 ? 16.734 -26.389 -1.188 1.00 50.88 243 VAL A CA 1
ATOM 1820 C C . VAL A 1 243 ? 17.629 -27.225 -0.269 1.00 50.88 243 VAL A C 1
ATOM 1822 O O . VAL A 1 243 ? 18.517 -27.937 -0.725 1.00 50.88 243 VAL A O 1
ATOM 1825 N N . GLU A 1 244 ? 17.376 -27.159 1.037 1.00 43.91 244 GLU A N 1
ATOM 1826 C CA . GLU A 1 244 ? 17.694 -28.275 1.934 1.00 43.91 244 GLU A CA 1
ATOM 1827 C C . GLU A 1 244 ? 16.424 -29.125 2.106 1.00 43.91 244 GLU A C 1
ATOM 1829 O O . GLU A 1 244 ? 15.379 -28.588 2.493 1.00 43.91 244 GLU A O 1
ATOM 1834 N N . PRO A 1 245 ? 16.449 -30.426 1.768 1.00 47.78 245 PRO A N 1
ATOM 1835 C CA . PRO A 1 245 ? 15.333 -31.317 2.044 1.00 47.78 245 PRO A CA 1
ATOM 1836 C C . PRO A 1 245 ? 15.308 -31.695 3.534 1.00 47.78 245 PRO A C 1
ATOM 1838 O O . PRO A 1 245 ? 16.353 -31.931 4.136 1.00 47.78 245 PRO A O 1
ATOM 1841 N N . ILE A 1 246 ? 14.097 -31.758 4.097 1.00 44.50 246 ILE A N 1
ATOM 1842 C CA . ILE A 1 246 ? 13.790 -32.411 5.384 1.00 44.50 246 ILE A CA 1
ATOM 1843 C C . ILE A 1 246 ? 14.105 -33.906 5.286 1.00 44.50 246 ILE A C 1
ATOM 1845 O O . ILE A 1 246 ? 13.759 -34.493 4.232 1.00 44.50 246 ILE A O 1
#

Foldseek 3Di:
DDDPPDDDDQDPLSVLVVLLVVLVVVLVVLVVVLVVLVVVLVVLVVVLVVCVVVVVVVVNVVSVVVSVVSVVVSVVSVVVSVVSVVVSVVSVVVNVVVVVVVVVVVVVVVVVVVVVVDDPVVVVVVVVVCVVVVVVVVVVCVVVVVVVCVVVVDDDDPVVVVVVVVVVCVVVPPPVPDDDPDDDDDDDDDDDDDDDDDDDDDDDDDDDDDDDPVVVVVVVVVVVVVVVVVVVVVVVVVVVVPDDDD

pLDDT: mean 70.04, std 21.9, range [25.55, 97.75]

Organism: NCBI:txid282301

InterPro domains:
  IPR005024 Snf7 family [PF03357] (18-189)
  IPR005024 Snf7 family [PTHR10476] (5-192)

Sequence (246 aa):
MPFSLFGRKKTPEEMLRQNQRALNRAMRDLDRERGRLEQQEKKVIADMKKLAKQGQMDAVKIMAKDLVRTRSYIKKFIMMRANIQAISLKIQTLRSTNQMAQAMKGVTLTMQRMNQSMNLPQLQQIMAQFEKESEMMDMKEEVMSDAIDDAIGNTDDEEASDAVVTKVLDELGIEMTGQLAGIGPGSSTIGEASSAPAKSGAKKPSARLPLPEAQLAAAAAAAAVAVAAVAAAEVAAVAAVAVEPI